Protein AF-A0A4R5F7I3-F1 (afdb_monomer)

pLDDT: mean 87.13, std 18.64, range [36.88, 98.81]

Structure (mmCIF, N/CA/C/O backbone):
data_AF-A0A4R5F7I3-F1
#
_entry.id   AF-A0A4R5F7I3-F1
#
loop_
_atom_site.group_PDB
_atom_site.id
_atom_site.type_symbol
_atom_site.label_atom_id
_atom_site.label_alt_id
_atom_site.label_comp_id
_atom_site.label_asym_id
_atom_site.label_entity_id
_atom_site.label_seq_id
_atom_site.pdbx_PDB_ins_code
_atom_site.Cartn_x
_atom_site.Cartn_y
_atom_site.Cartn_z
_atom_site.occupancy
_atom_site.B_iso_or_equiv
_atom_site.auth_seq_id
_atom_site.auth_comp_id
_atom_site.auth_asym_id
_atom_site.auth_atom_id
_atom_site.pdbx_PDB_model_num
ATOM 1 N N . MET A 1 1 ? 41.358 66.795 36.410 1.00 40.25 1 MET A N 1
AT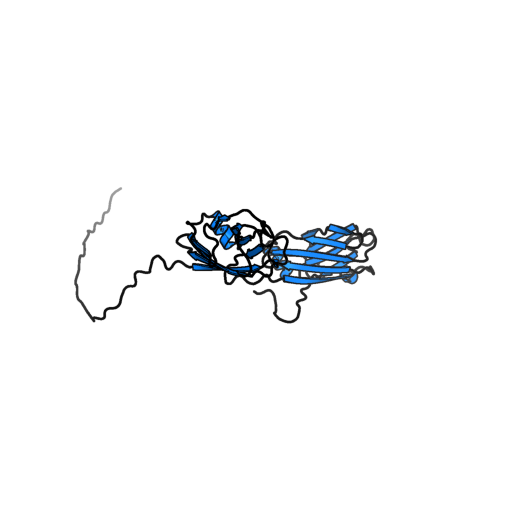OM 2 C CA . MET A 1 1 ? 40.699 67.908 35.687 1.00 40.25 1 MET A CA 1
ATOM 3 C C . MET A 1 1 ? 39.187 67.646 35.714 1.00 40.25 1 MET A C 1
ATOM 5 O O . MET A 1 1 ? 38.744 66.737 35.040 1.00 40.25 1 MET A O 1
ATOM 9 N N . ARG A 1 2 ? 38.511 68.007 36.817 1.00 38.53 2 ARG A N 1
ATOM 10 C CA . ARG A 1 2 ? 37.477 69.068 36.942 1.00 38.53 2 ARG A CA 1
ATOM 11 C C . ARG A 1 2 ? 36.241 68.942 36.010 1.00 38.53 2 ARG A C 1
ATOM 13 O O . ARG A 1 2 ? 36.272 69.442 34.900 1.00 38.53 2 ARG A O 1
ATOM 20 N N . LEU A 1 3 ? 35.197 68.288 36.546 1.00 39.16 3 LEU A N 1
ATOM 21 C CA . LEU A 1 3 ? 33.827 68.771 36.862 1.00 39.16 3 LEU A CA 1
ATOM 22 C C . LEU A 1 3 ? 32.990 69.581 35.839 1.00 39.16 3 LEU A C 1
ATOM 24 O O . LEU A 1 3 ? 33.436 70.643 35.426 1.00 39.16 3 LEU A O 1
ATOM 28 N N . LEU A 1 4 ? 31.724 69.156 35.621 1.00 41.12 4 LEU A N 1
ATOM 29 C CA . LEU A 1 4 ? 30.465 69.955 35.494 1.00 41.12 4 LEU A CA 1
ATOM 30 C C . LEU A 1 4 ? 29.278 68.996 35.167 1.00 41.12 4 LEU A C 1
ATOM 32 O O . LEU A 1 4 ? 29.195 68.500 34.053 1.00 41.12 4 LEU A O 1
ATOM 36 N N . ILE A 1 5 ? 28.523 68.441 36.133 1.00 46.97 5 ILE A N 1
ATOM 37 C CA . ILE A 1 5 ? 27.251 68.897 36.767 1.00 46.97 5 ILE A CA 1
ATOM 38 C C . ILE A 1 5 ? 26.171 69.409 35.794 1.00 46.97 5 ILE A C 1
ATOM 40 O O . ILE A 1 5 ? 26.378 70.486 35.248 1.00 46.97 5 ILE A O 1
ATOM 44 N N . ARG A 1 6 ? 24.986 68.750 35.751 1.00 52.16 6 ARG A N 1
ATOM 45 C CA . ARG A 1 6 ? 23.633 69.351 35.949 1.00 52.16 6 ARG A CA 1
ATOM 46 C C . ARG A 1 6 ? 22.591 68.315 36.428 1.00 52.16 6 ARG A C 1
ATOM 48 O O . ARG A 1 6 ? 22.467 67.240 35.859 1.00 52.16 6 ARG A O 1
ATOM 55 N N . PHE A 1 7 ? 21.867 68.692 37.484 1.00 42.97 7 PHE A N 1
ATOM 56 C CA . PHE A 1 7 ? 20.699 68.042 38.099 1.00 42.97 7 PHE A CA 1
ATOM 57 C C . PHE A 1 7 ? 19.408 68.307 37.299 1.00 42.97 7 PHE A C 1
ATOM 59 O O . PHE A 1 7 ? 19.273 69.416 36.785 1.00 42.97 7 PHE A O 1
ATOM 66 N N . LEU A 1 8 ? 18.419 67.397 37.341 1.00 41.03 8 LEU A N 1
ATOM 67 C CA . LEU A 1 8 ? 17.011 67.770 37.581 1.00 41.03 8 LEU A CA 1
ATOM 68 C C . LEU A 1 8 ? 16.165 66.583 38.088 1.00 41.03 8 LEU A C 1
ATOM 70 O O . LEU A 1 8 ? 16.399 65.436 37.721 1.00 41.03 8 LEU A O 1
ATOM 74 N N . ALA A 1 9 ? 15.224 66.903 38.977 1.00 41.72 9 ALA A N 1
ATOM 75 C CA . ALA A 1 9 ? 14.468 66.024 39.860 1.00 41.72 9 ALA A CA 1
ATOM 76 C C . ALA A 1 9 ? 13.108 65.540 39.305 1.00 41.72 9 ALA A C 1
ATOM 78 O O . ALA A 1 9 ? 12.583 66.051 38.321 1.00 41.72 9 ALA A O 1
ATOM 79 N N . ILE A 1 10 ? 12.579 64.544 40.019 1.00 46.81 10 ILE A N 1
ATOM 80 C CA . ILE A 1 10 ? 11.353 63.745 39.857 1.00 46.81 10 ILE A CA 1
ATOM 81 C C . ILE A 1 10 ? 10.059 64.560 40.049 1.00 46.81 10 ILE A C 1
ATOM 83 O O . ILE A 1 10 ? 9.993 65.394 40.950 1.00 46.81 10 ILE A O 1
ATOM 87 N N . ALA A 1 11 ? 8.990 64.203 39.321 1.00 41.88 11 ALA A N 1
ATOM 88 C CA . ALA A 1 11 ? 7.604 64.388 39.770 1.00 41.88 11 ALA A CA 1
ATOM 89 C C . ALA A 1 11 ? 6.699 63.235 39.285 1.00 41.88 11 ALA A C 1
ATOM 91 O O . ALA A 1 11 ? 6.654 62.914 38.100 1.00 41.88 11 ALA A O 1
ATOM 92 N N . ILE A 1 12 ? 6.006 62.612 40.241 1.00 46.50 12 ILE A N 1
ATOM 93 C CA . ILE A 1 12 ? 5.016 61.534 40.099 1.00 46.50 12 ILE A CA 1
ATOM 94 C C . ILE A 1 12 ? 3.661 62.161 39.745 1.00 46.50 12 ILE A C 1
ATOM 96 O O . ILE A 1 12 ? 3.261 63.121 40.401 1.00 46.50 12 ILE A O 1
ATOM 100 N N . ILE A 1 13 ? 2.934 61.605 38.770 1.00 49.25 13 ILE A N 1
ATOM 101 C CA . ILE A 1 13 ? 1.530 61.964 38.508 1.00 49.25 13 ILE A CA 1
ATOM 102 C C . ILE A 1 13 ? 0.656 60.729 38.726 1.00 49.25 13 ILE A C 1
ATOM 104 O O . ILE A 1 13 ? 0.738 59.745 37.995 1.00 49.25 13 ILE A O 1
ATOM 108 N N . LEU A 1 14 ? -0.167 60.820 39.768 1.00 48.00 14 LEU A N 1
ATOM 109 C CA . LEU A 1 14 ? -1.303 59.965 40.075 1.00 48.00 14 LEU A CA 1
ATOM 110 C C . LEU A 1 14 ? -2.565 60.717 39.630 1.00 48.00 14 LEU A C 1
ATOM 112 O O . LEU A 1 14 ? -2.788 61.840 40.080 1.00 48.00 14 LEU A O 1
ATOM 116 N N . SER A 1 15 ? -3.405 60.108 38.798 1.00 51.34 15 SER A N 1
ATOM 117 C CA . SER A 1 15 ? -4.768 60.589 38.559 1.00 51.34 15 SER A CA 1
ATOM 118 C C . SER A 1 15 ? -5.690 59.429 38.184 1.00 51.34 15 SER A C 1
ATOM 120 O O . SER A 1 15 ? -5.489 58.740 37.189 1.00 51.34 15 SER A O 1
ATOM 122 N N . GLY A 1 16 ? -6.707 59.218 39.018 1.00 45.53 16 GLY A N 1
ATOM 123 C CA . GLY A 1 16 ? -7.902 58.446 38.698 1.00 45.53 16 GLY A CA 1
ATOM 124 C C . GLY A 1 16 ? -9.115 59.373 38.609 1.00 45.53 16 GLY A C 1
ATOM 125 O O . GLY A 1 16 ? -9.154 60.378 39.311 1.00 45.53 16 GLY A O 1
ATOM 126 N N . ILE A 1 17 ? -10.062 59.017 37.738 1.00 51.56 17 ILE A N 1
ATOM 127 C CA . ILE A 1 17 ? -11.504 59.361 37.673 1.00 51.56 17 ILE A CA 1
ATOM 128 C C . ILE A 1 17 ? -12.054 58.456 36.546 1.00 51.56 17 ILE A C 1
ATOM 130 O O . ILE A 1 17 ? -11.514 58.483 35.448 1.00 51.56 17 ILE A O 1
ATOM 134 N N . VAL A 1 18 ? -12.852 57.407 36.784 1.00 49.28 18 VAL A N 1
ATOM 135 C CA . VAL A 1 18 ? -14.303 57.340 37.077 1.00 49.28 18 VAL A CA 1
ATOM 136 C C . VAL A 1 18 ? -15.153 58.216 36.152 1.00 49.28 18 VAL A C 1
ATOM 138 O O . VAL A 1 18 ? -15.188 59.425 36.339 1.00 49.28 18 VAL A O 1
ATOM 141 N N . SER A 1 19 ? -15.899 57.602 35.225 1.00 43.34 19 SER A N 1
ATOM 142 C CA . SER A 1 19 ? -17.370 57.698 35.176 1.00 43.34 19 SER A CA 1
ATOM 143 C C . SER A 1 19 ? -17.954 56.809 34.073 1.00 43.34 19 SER A C 1
ATOM 145 O O . SER A 1 19 ? -17.326 56.558 33.050 1.00 43.34 19 SER A O 1
ATOM 147 N N . CYS A 1 20 ? -19.149 56.317 34.370 1.00 47.62 20 CYS A N 1
ATOM 148 C CA . CYS A 1 20 ? -19.935 55.279 33.726 1.00 47.62 20 CYS A CA 1
ATOM 149 C C . CYS A 1 20 ? -20.592 55.719 32.411 1.00 47.62 20 CYS A C 1
ATOM 151 O O . CYS A 1 20 ? -20.980 56.874 32.298 1.00 47.62 20 CYS A O 1
ATOM 153 N N . ASP A 1 21 ? -20.853 54.750 31.532 1.00 43.47 21 ASP A N 1
ATOM 154 C CA . ASP A 1 21 ? -22.144 54.631 30.850 1.00 43.47 21 ASP A CA 1
ATOM 155 C C . ASP A 1 21 ? -22.548 53.155 30.895 1.00 43.47 21 ASP A C 1
ATOM 157 O O . ASP A 1 21 ? -21.774 52.262 30.541 1.00 43.47 21 ASP A O 1
ATOM 161 N N . GLY A 1 22 ? -23.723 52.904 31.461 1.00 45.31 22 GLY A N 1
ATOM 162 C CA . GLY A 1 22 ? -24.316 51.587 31.574 1.00 45.31 22 GLY A CA 1
ATOM 163 C C . GLY A 1 22 ? -25.519 51.502 30.659 1.00 45.31 22 GLY A C 1
ATOM 164 O O . GLY A 1 22 ? -26.420 52.315 30.797 1.00 45.31 22 GLY A O 1
ATOM 165 N N . ASP A 1 23 ? -25.548 50.465 29.828 1.00 44.59 23 ASP A N 1
ATOM 166 C CA . ASP A 1 23 ? -26.769 49.935 29.238 1.00 44.59 23 ASP A CA 1
ATOM 167 C C . ASP A 1 23 ? -26.816 48.433 29.530 1.00 44.59 23 ASP A C 1
ATOM 169 O O . ASP A 1 23 ? -25.891 47.667 29.255 1.00 44.59 23 ASP A O 1
ATOM 173 N N . SER A 1 24 ? -27.891 48.029 30.191 1.00 55.09 24 SER A N 1
ATOM 174 C CA . SER A 1 24 ? -28.147 46.688 30.694 1.00 55.09 24 SER A CA 1
ATOM 175 C C . SER A 1 24 ? -28.654 45.749 29.597 1.00 55.09 24 SER A C 1
ATOM 177 O O . SER A 1 24 ? -29.765 45.934 29.099 1.00 55.09 24 SER A O 1
ATOM 179 N N . TYR A 1 25 ? -27.913 44.674 29.322 1.00 51.19 25 TYR A N 1
ATOM 180 C CA . TYR A 1 25 ? -28.478 43.413 28.836 1.00 51.19 25 TYR A CA 1
ATOM 181 C C . TYR A 1 25 ? -27.618 42.245 29.340 1.00 51.19 25 TYR A C 1
ATOM 183 O O . TYR A 1 25 ? -26.414 42.197 29.104 1.00 51.19 25 TYR A O 1
ATOM 191 N N . ASN A 1 26 ? -28.230 41.317 30.076 1.00 52.22 26 ASN A N 1
ATOM 192 C CA . ASN A 1 26 ? -27.632 40.024 30.400 1.00 52.22 26 ASN A CA 1
ATOM 193 C C . ASN A 1 26 ? -27.370 39.251 29.097 1.00 52.22 26 ASN A C 1
ATOM 195 O O . ASN A 1 26 ? -28.350 38.908 28.446 1.00 52.22 26 ASN A O 1
ATOM 199 N N . ASP A 1 27 ? -26.118 38.927 28.755 1.00 49.47 27 ASP A N 1
ATOM 200 C CA . ASP A 1 27 ? -25.742 37.585 28.266 1.00 49.47 27 ASP A CA 1
ATOM 201 C C . ASP A 1 27 ? -24.210 37.403 28.205 1.00 49.47 27 ASP A C 1
ATOM 203 O O . ASP A 1 27 ? -23.467 38.384 28.273 1.00 49.47 27 ASP A O 1
ATOM 207 N N . PRO A 1 28 ? -23.700 36.163 28.231 1.00 46.09 28 PRO A N 1
ATOM 208 C CA . PRO A 1 28 ? -22.755 35.706 29.218 1.00 46.09 28 PRO A CA 1
ATOM 209 C C . PRO A 1 28 ? -21.345 35.835 28.647 1.00 46.09 28 PRO A C 1
ATOM 211 O O . PRO A 1 28 ? -21.104 35.731 27.451 1.00 46.09 28 PRO A O 1
ATOM 214 N N . ASN A 1 29 ? -20.344 35.970 29.495 1.00 45.34 29 ASN A N 1
ATOM 215 C CA . ASN A 1 29 ? -19.041 35.495 29.065 1.00 45.34 29 ASN A CA 1
ATOM 216 C C . ASN A 1 29 ? -19.136 33.959 29.077 1.00 45.34 29 ASN A C 1
ATOM 218 O O . ASN A 1 29 ? -19.198 33.411 30.187 1.00 45.34 29 ASN A O 1
ATOM 222 N N . PRO A 1 30 ? -19.204 33.222 27.939 1.00 54.22 30 PRO A N 1
ATOM 223 C CA . PRO A 1 30 ? -18.964 31.805 28.035 1.00 54.22 30 PRO A CA 1
ATOM 224 C C . PRO A 1 30 ? -17.478 31.722 28.345 1.00 54.22 30 PRO A C 1
ATOM 226 O O . PRO A 1 30 ? -16.633 31.910 27.473 1.00 54.22 30 PRO A O 1
ATOM 229 N N . ASN A 1 31 ? -17.166 31.472 29.614 1.00 46.31 31 ASN A N 1
ATOM 230 C CA . ASN A 1 31 ? -15.923 30.825 29.984 1.00 46.31 31 ASN A CA 1
ATOM 231 C C . ASN A 1 31 ? -15.622 29.797 28.878 1.00 46.31 31 ASN A C 1
ATOM 233 O O . ASN A 1 31 ? -16.453 28.895 28.705 1.00 46.31 31 ASN A O 1
ATOM 237 N N . PRO A 1 32 ? -14.567 29.965 28.053 1.00 54.31 32 PRO A N 1
ATOM 238 C CA . PRO A 1 32 ? -14.299 29.016 26.994 1.00 54.31 32 PRO A CA 1
ATOM 239 C C . PRO A 1 32 ? -14.119 27.687 27.698 1.00 54.31 32 PRO A C 1
ATOM 241 O O . PRO A 1 32 ? -13.203 27.519 28.501 1.00 54.31 32 PRO A O 1
ATOM 244 N N . ASN A 1 33 ? -15.079 26.789 27.483 1.00 50.19 33 ASN A N 1
ATOM 245 C CA . ASN A 1 33 ? -15.079 25.487 28.109 1.00 50.19 33 ASN A CA 1
ATOM 246 C C . ASN A 1 33 ? -13.674 24.897 27.904 1.00 50.19 33 ASN A C 1
ATOM 248 O O . ASN A 1 33 ? -13.268 24.742 26.748 1.00 50.19 33 ASN A O 1
ATOM 252 N N . PRO A 1 34 ? -12.920 24.567 28.968 1.00 49.69 34 PRO A N 1
ATOM 253 C CA . PRO A 1 34 ? -11.591 23.978 28.820 1.00 49.69 34 PRO A CA 1
ATOM 254 C C . PRO A 1 34 ? -11.628 22.636 28.060 1.00 49.69 34 PRO A C 1
ATOM 256 O O . PRO A 1 34 ? -10.583 22.112 27.687 1.00 49.69 34 PRO A O 1
ATOM 259 N N . ASN A 1 35 ? -12.829 22.110 27.772 1.00 50.72 35 ASN A N 1
ATOM 260 C CA . ASN A 1 35 ? -13.080 20.934 26.943 1.00 50.72 35 ASN A CA 1
ATOM 261 C C . ASN A 1 35 ? -13.391 21.213 25.461 1.00 50.72 35 ASN A C 1
ATOM 263 O O . ASN A 1 35 ? -13.673 20.256 24.742 1.00 50.72 35 ASN A O 1
ATOM 267 N N . SER A 1 36 ? -13.291 22.444 24.948 1.00 53.31 36 SER A N 1
ATOM 268 C CA . SER A 1 36 ? -13.326 22.696 23.491 1.00 53.31 36 SER A CA 1
ATOM 269 C C . SER A 1 36 ? -11.997 22.329 22.810 1.00 53.31 36 SER A C 1
ATOM 271 O O . SER A 1 36 ? -11.516 23.028 21.920 1.00 53.31 36 SER A O 1
ATOM 273 N N . GLY A 1 37 ? -11.370 21.235 23.252 1.00 55.38 37 GLY A N 1
ATOM 274 C CA . GLY A 1 37 ? -10.193 20.679 22.606 1.00 55.38 37 GLY A CA 1
ATOM 275 C C . GLY A 1 37 ? -10.527 20.282 21.173 1.00 55.38 37 GLY A C 1
ATOM 276 O O . GLY A 1 37 ? -11.593 19.719 20.909 1.00 55.38 37 GLY A O 1
ATOM 277 N N . SER A 1 38 ? -9.609 20.561 20.245 1.00 81.50 38 SER A N 1
ATOM 278 C CA . SER A 1 38 ? -9.733 20.079 18.871 1.00 81.50 38 SER A CA 1
ATOM 279 C C . SER A 1 38 ? -9.870 18.554 18.911 1.00 81.50 38 SER A C 1
ATOM 281 O O . SER A 1 38 ? -8.976 17.850 19.395 1.00 81.50 38 SER A O 1
ATOM 283 N N . THR A 1 39 ? -11.041 18.058 18.514 1.00 92.62 39 THR A N 1
ATOM 284 C CA . THR A 1 39 ? -11.349 16.628 18.492 1.00 92.62 39 THR A CA 1
ATOM 285 C C . THR A 1 39 ? -11.042 16.091 17.107 1.00 92.62 39 THR A C 1
ATOM 287 O O . THR A 1 39 ? -11.589 16.577 16.121 1.00 92.62 39 THR A O 1
ATOM 290 N N . ILE A 1 40 ? -10.190 15.073 17.036 1.00 95.81 40 ILE A N 1
ATOM 291 C CA . ILE A 1 40 ? -9.896 14.360 15.793 1.00 95.81 40 ILE A CA 1
ATOM 292 C C . ILE A 1 40 ? -10.742 13.090 15.755 1.00 95.81 40 ILE A C 1
ATOM 294 O O . ILE A 1 40 ? -10.753 12.320 16.717 1.00 95.81 40 ILE A O 1
ATOM 298 N N . ILE A 1 41 ? -11.444 12.870 14.647 1.00 97.12 41 ILE A N 1
ATOM 299 C CA . ILE A 1 41 ? -12.282 11.689 14.437 1.00 97.12 41 ILE A CA 1
ATOM 300 C C . ILE A 1 41 ? -11.509 10.664 13.607 1.00 97.12 41 ILE A C 1
ATOM 302 O O . ILE A 1 41 ? -10.819 11.017 12.654 1.00 97.12 41 ILE A O 1
ATOM 306 N N . TYR A 1 42 ? -11.634 9.394 13.972 1.00 98.19 42 TYR A N 1
ATOM 307 C CA . TYR A 1 42 ? -11.147 8.248 13.216 1.00 98.19 42 TYR A CA 1
ATOM 308 C C . TYR A 1 42 ? -12.302 7.274 13.005 1.00 98.19 42 TYR A C 1
ATOM 310 O O . TYR A 1 42 ? -13.111 7.066 13.912 1.00 98.19 42 TYR A O 1
ATOM 318 N N . THR A 1 43 ? -12.373 6.650 11.835 1.00 97.44 43 THR A N 1
ATOM 319 C CA . THR A 1 43 ? -13.416 5.671 11.511 1.00 97.44 43 THR A CA 1
ATOM 320 C C . THR A 1 43 ? -12.818 4.374 10.987 1.00 97.44 43 THR A C 1
ATOM 322 O O . THR A 1 43 ? -11.718 4.364 10.440 1.00 97.44 43 THR A O 1
ATOM 325 N N . ALA A 1 44 ? -13.533 3.267 11.170 1.00 97.44 44 ALA A N 1
ATOM 326 C CA . ALA A 1 44 ? -13.184 1.979 10.583 1.00 97.44 44 ALA A CA 1
ATOM 327 C C . ALA A 1 44 ? -14.441 1.254 10.099 1.00 97.44 44 ALA A C 1
ATOM 329 O O . ALA A 1 44 ? -15.481 1.306 10.755 1.00 97.44 44 ALA A O 1
ATOM 330 N N . THR A 1 45 ? -14.324 0.524 8.988 1.00 97.44 45 THR A N 1
ATOM 331 C CA . THR A 1 45 ? -15.299 -0.496 8.566 1.00 97.44 45 THR A CA 1
ATOM 332 C C . THR A 1 45 ? -14.682 -1.870 8.799 1.00 97.44 45 THR A C 1
ATOM 334 O O . THR A 1 45 ? -13.575 -2.130 8.328 1.00 97.44 45 THR A O 1
ATOM 337 N N . LEU A 1 46 ? -15.378 -2.738 9.531 1.00 98.50 46 LEU A N 1
ATOM 338 C CA . LEU A 1 46 ? -14.911 -4.064 9.923 1.00 98.50 46 LEU A CA 1
ATOM 339 C C . LEU A 1 46 ? -15.521 -5.137 9.012 1.00 98.50 46 LEU A C 1
ATOM 341 O O . LEU A 1 46 ? -16.744 -5.180 8.854 1.00 98.50 46 LEU A O 1
ATOM 345 N N . ARG A 1 47 ? -14.675 -5.985 8.411 1.00 98.31 47 ARG A N 1
ATOM 346 C CA . ARG A 1 47 ? -15.066 -7.091 7.512 1.00 98.31 47 ARG A CA 1
ATOM 347 C C . ARG A 1 47 ? -14.090 -8.262 7.621 1.00 98.31 47 ARG A C 1
ATOM 349 O O . ARG A 1 47 ? -12.916 -8.038 7.903 1.00 98.31 47 ARG A O 1
ATOM 356 N N . GLY A 1 48 ? -14.542 -9.473 7.286 1.00 95.69 48 GLY A N 1
ATOM 357 C CA . GLY A 1 48 ? -13.670 -10.653 7.194 1.00 95.69 48 GLY A CA 1
ATOM 358 C C . GLY A 1 48 ? -12.604 -10.523 6.100 1.00 95.69 48 GLY A C 1
ATOM 359 O O . GLY A 1 48 ? -11.465 -10.946 6.272 1.00 95.69 48 GLY A O 1
ATOM 360 N N . ALA A 1 49 ? -12.925 -9.812 5.013 1.00 92.00 49 ALA A N 1
ATOM 361 C CA . ALA A 1 49 ? -11.979 -9.499 3.936 1.00 92.00 49 ALA A CA 1
ATOM 362 C C . ALA A 1 49 ? -10.806 -8.595 4.368 1.00 92.00 49 ALA A C 1
ATOM 364 O O . ALA A 1 49 ? -9.811 -8.503 3.655 1.00 92.00 49 ALA A O 1
ATOM 365 N N . ASN A 1 50 ? -10.927 -7.917 5.512 1.00 93.31 50 ASN A N 1
ATOM 366 C CA . ASN A 1 50 ? -9.882 -7.052 6.055 1.00 93.31 50 ASN A CA 1
ATOM 367 C C . ASN A 1 50 ? -8.969 -7.786 7.055 1.00 93.31 50 ASN A C 1
ATOM 369 O O . ASN A 1 50 ? -8.009 -7.185 7.542 1.00 93.31 50 ASN A O 1
ATOM 373 N N . GLU A 1 51 ? -9.287 -9.033 7.417 1.00 97.38 51 GLU A N 1
ATOM 374 C CA . GLU A 1 51 ? -8.423 -9.862 8.259 1.00 97.38 51 GLU A CA 1
ATOM 375 C C . GLU A 1 51 ? -7.136 -10.254 7.530 1.00 97.38 51 GLU A C 1
ATOM 377 O O . GLU A 1 51 ? -7.022 -10.152 6.305 1.00 97.38 51 GLU A O 1
ATOM 382 N N . VAL A 1 52 ? -6.139 -10.692 8.300 1.00 89.12 52 VAL A N 1
ATOM 383 C CA . VAL A 1 52 ? -4.840 -11.126 7.775 1.00 89.12 52 VAL A CA 1
ATOM 384 C C . VAL A 1 52 ? -4.493 -12.494 8.378 1.00 89.12 52 VAL A C 1
ATOM 386 O O . VAL A 1 52 ? -4.026 -12.538 9.517 1.00 89.12 52 VAL A O 1
ATOM 389 N N . PRO A 1 53 ? -4.677 -13.602 7.632 1.00 93.44 53 PRO A N 1
ATOM 390 C CA . PRO A 1 53 ? -5.250 -13.677 6.281 1.00 93.44 53 PRO A CA 1
ATOM 391 C C . PRO A 1 53 ? -6.758 -13.366 6.247 1.00 93.44 53 PRO A C 1
ATOM 393 O O . PRO A 1 53 ? -7.459 -13.529 7.243 1.00 93.44 53 PRO A O 1
ATOM 396 N N . ALA A 1 54 ? -7.260 -12.944 5.083 1.00 91.94 54 ALA A N 1
ATOM 397 C CA . ALA A 1 54 ? -8.682 -12.667 4.885 1.00 91.94 54 ALA A CA 1
ATOM 398 C C . ALA A 1 54 ? -9.531 -13.938 5.063 1.00 91.94 54 ALA A C 1
ATOM 400 O O . ALA A 1 54 ? -9.125 -15.027 4.651 1.00 91.94 54 ALA A O 1
ATOM 401 N N . ASN A 1 55 ? -10.733 -13.791 5.624 1.00 97.00 55 ASN A N 1
ATOM 402 C CA . ASN A 1 55 ? -11.686 -14.885 5.819 1.00 97.00 55 ASN A CA 1
ATOM 403 C C . ASN A 1 55 ? -13.038 -14.604 5.131 1.00 97.00 55 ASN A C 1
ATOM 405 O O . ASN A 1 55 ? -13.290 -13.508 4.626 1.00 97.00 55 ASN A O 1
ATOM 409 N N . ALA A 1 56 ? -13.910 -15.616 5.103 1.00 97.31 56 ALA A N 1
ATOM 410 C CA . ALA A 1 56 ? -15.203 -15.571 4.418 1.00 97.31 56 ALA A CA 1
ATOM 411 C C . ALA A 1 56 ? -16.382 -15.105 5.300 1.00 97.31 56 ALA A C 1
ATOM 413 O O . ALA A 1 56 ? -17.532 -15.255 4.884 1.00 97.31 56 ALA A O 1
ATOM 414 N N . SER A 1 57 ? -16.137 -14.579 6.508 1.00 98.12 57 SER A N 1
ATOM 415 C CA . SER A 1 57 ? -17.219 -14.112 7.380 1.00 98.12 57 SER A CA 1
ATOM 416 C C . SER A 1 57 ? -18.020 -13.001 6.703 1.00 98.12 57 SER A C 1
ATOM 418 O O . SER A 1 57 ? -17.476 -12.037 6.156 1.00 98.12 57 SER A O 1
ATOM 420 N N . THR A 1 58 ? -19.343 -13.137 6.768 1.00 97.69 58 THR A N 1
ATOM 421 C CA . THR A 1 58 ? -20.300 -12.120 6.327 1.00 97.69 58 THR A CA 1
ATOM 422 C C . THR A 1 58 ? -20.648 -11.134 7.441 1.00 97.69 58 THR A C 1
ATOM 424 O O . THR A 1 58 ? -21.489 -10.259 7.232 1.00 97.69 58 THR A O 1
ATOM 427 N N . ALA A 1 59 ? -20.050 -11.276 8.630 1.00 98.38 59 ALA A N 1
ATOM 428 C CA . ALA A 1 59 ? -20.213 -10.324 9.717 1.00 98.38 59 ALA A CA 1
ATOM 429 C C . ALA A 1 59 ? -19.704 -8.939 9.297 1.00 98.38 59 ALA A C 1
ATOM 431 O O . ALA A 1 59 ? -18.802 -8.786 8.466 1.00 98.38 59 ALA A O 1
ATOM 432 N N . THR A 1 60 ? -20.305 -7.903 9.872 1.00 98.25 60 THR A N 1
ATOM 433 C CA . THR A 1 60 ? -19.960 -6.513 9.562 1.00 98.25 60 THR A CA 1
ATOM 434 C C . THR A 1 60 ? -19.898 -5.687 10.832 1.00 98.25 60 THR A C 1
ATOM 436 O O . THR A 1 60 ? -20.603 -5.964 11.803 1.00 98.25 60 THR A O 1
ATOM 439 N N . GLY A 1 61 ? -19.078 -4.641 10.817 1.00 98.50 61 GLY A N 1
ATOM 440 C CA . GLY A 1 61 ? -19.064 -3.653 11.884 1.00 98.50 61 GLY A CA 1
ATOM 441 C C . GLY A 1 61 ? -18.524 -2.302 11.448 1.00 98.50 61 GLY A C 1
ATOM 442 O O . GLY A 1 61 ? -17.960 -2.148 10.364 1.00 98.50 61 GLY A O 1
ATOM 443 N N . THR A 1 62 ? -18.692 -1.313 12.311 1.00 98.56 62 THR A N 1
ATOM 444 C CA . THR A 1 62 ? -18.120 0.024 12.178 1.00 98.56 62 THR A CA 1
ATOM 445 C C . THR A 1 62 ? -17.551 0.471 13.515 1.00 98.56 62 THR A C 1
ATOM 447 O O . THR A 1 62 ? -18.048 0.090 14.575 1.00 98.56 62 THR A O 1
ATOM 450 N N . ALA A 1 63 ? -16.509 1.295 13.470 1.00 98.69 63 ALA A N 1
ATOM 451 C CA . ALA A 1 63 ? -15.970 1.961 14.645 1.00 98.69 63 ALA A CA 1
ATOM 452 C C . ALA A 1 63 ? -15.847 3.465 14.401 1.00 98.69 63 ALA A C 1
ATOM 454 O O . ALA A 1 63 ? -15.493 3.893 13.303 1.00 98.69 63 ALA A O 1
ATOM 455 N N . THR A 1 64 ? -16.111 4.264 15.430 1.00 98.62 64 THR A N 1
ATOM 456 C CA . THR A 1 64 ? -15.825 5.703 15.458 1.00 98.62 64 THR A CA 1
ATOM 457 C C . THR A 1 64 ? -15.065 6.030 16.731 1.00 98.62 64 THR A C 1
ATOM 459 O O . THR A 1 64 ? -15.587 5.829 17.826 1.00 98.62 64 THR A O 1
ATOM 462 N N . LEU A 1 65 ? -13.850 6.550 16.585 1.00 98.62 65 LEU A N 1
ATOM 463 C CA . LEU A 1 65 ? -12.989 7.002 17.671 1.00 98.62 65 LEU A CA 1
ATOM 464 C C . LEU A 1 65 ? -12.880 8.530 17.634 1.00 98.62 65 LEU A C 1
ATOM 466 O O . LEU A 1 65 ? -12.608 9.115 16.590 1.00 98.62 65 LEU A O 1
ATOM 470 N N . ARG A 1 66 ? -13.085 9.181 18.779 1.00 98.31 66 ARG A N 1
ATOM 471 C CA . ARG A 1 66 ? -12.939 10.625 18.988 1.00 98.31 66 ARG A CA 1
ATOM 472 C C . ARG A 1 66 ? -11.772 10.880 19.929 1.00 98.31 66 ARG A C 1
ATOM 474 O O . ARG A 1 66 ? -11.851 10.532 21.102 1.00 98.31 66 ARG A O 1
ATOM 481 N N . PHE A 1 67 ? -10.703 11.482 19.420 1.00 98.06 67 PHE A N 1
ATOM 482 C CA . PHE A 1 67 ? -9.501 11.814 20.179 1.00 98.06 67 PHE A CA 1
ATOM 483 C C . PHE A 1 67 ? -9.495 13.287 20.576 1.00 98.06 67 PHE A C 1
ATOM 485 O O . PHE A 1 67 ? -9.527 14.163 19.712 1.00 98.06 67 PHE A O 1
ATOM 492 N N . ASN A 1 68 ? -9.419 13.560 21.875 1.00 96.88 68 ASN A N 1
ATOM 493 C CA . ASN A 1 68 ? -9.267 14.905 22.408 1.00 96.88 68 ASN A CA 1
ATOM 494 C C . ASN A 1 68 ? -7.774 15.239 22.510 1.00 96.88 68 ASN A C 1
ATOM 496 O O . ASN A 1 68 ? -7.031 14.664 23.305 1.00 96.88 68 ASN A O 1
ATOM 500 N N . THR A 1 69 ? -7.336 16.202 21.703 1.00 95.25 69 THR A N 1
ATOM 501 C CA . THR A 1 69 ? -5.920 16.588 21.600 1.00 95.25 69 THR A CA 1
ATOM 502 C C . THR A 1 69 ? -5.370 17.321 22.827 1.00 95.25 69 THR A C 1
ATOM 504 O O . THR A 1 69 ? -4.148 17.435 22.944 1.00 95.25 69 THR A O 1
ATOM 507 N N . VAL A 1 70 ? -6.235 17.779 23.739 1.00 94.12 70 VAL A N 1
ATOM 508 C CA . VAL A 1 70 ? -5.874 18.466 24.991 1.00 94.12 70 VAL A CA 1
ATOM 509 C C . VAL A 1 70 ? -5.693 17.457 26.119 1.00 94.12 70 VAL A C 1
ATOM 511 O O . VAL A 1 70 ? -4.633 17.409 26.735 1.00 94.12 70 VAL A O 1
ATOM 514 N N . THR A 1 71 ? -6.696 16.611 26.368 1.00 95.75 71 THR A N 1
ATOM 515 C CA . THR A 1 71 ? -6.631 15.583 27.425 1.00 95.75 71 THR A CA 1
ATOM 516 C C . THR A 1 71 ? -5.805 14.367 27.018 1.00 95.75 71 THR A C 1
ATOM 518 O O . THR A 1 71 ? -5.487 13.534 27.864 1.00 95.75 71 THR A O 1
ATOM 521 N N . LYS A 1 72 ? -5.485 14.241 25.723 1.00 96.94 72 LYS A N 1
ATOM 522 C CA . LYS A 1 72 ? -4.827 13.078 25.113 1.00 96.94 72 LYS A CA 1
ATOM 523 C C . LYS A 1 72 ? -5.593 11.774 25.327 1.00 96.94 72 LYS A C 1
ATOM 525 O O . LYS A 1 72 ? -5.007 10.702 25.254 1.00 96.94 72 LYS A O 1
ATOM 530 N N . THR A 1 73 ? -6.896 11.839 25.573 1.00 97.88 73 THR A N 1
ATOM 531 C CA . THR A 1 73 ? -7.766 10.663 25.705 1.00 97.88 73 THR A CA 1
ATOM 532 C C . THR A 1 73 ? -8.586 10.471 24.436 1.00 97.88 73 THR A C 1
ATOM 534 O O . THR A 1 73 ? -8.882 11.436 23.726 1.00 97.88 73 THR A O 1
ATOM 537 N N . PHE A 1 74 ? -8.990 9.235 24.147 1.00 98.25 74 PHE A N 1
ATOM 538 C CA . PHE A 1 74 ? -10.014 8.970 23.142 1.00 98.25 74 PHE A CA 1
ATOM 539 C C . PHE A 1 74 ? -11.221 8.247 23.727 1.00 98.25 74 PHE A C 1
ATOM 541 O O . PHE A 1 74 ? -11.105 7.489 24.688 1.00 98.25 74 PHE A O 1
ATOM 548 N N . THR A 1 75 ? -12.373 8.443 23.095 1.00 98.25 75 THR A N 1
ATOM 549 C CA . THR A 1 75 ? -13.542 7.572 23.235 1.00 98.25 75 THR A CA 1
ATOM 550 C C . THR A 1 75 ? -13.779 6.845 21.920 1.00 98.25 75 THR A C 1
ATOM 552 O O . THR A 1 75 ? -13.596 7.426 20.853 1.00 98.25 75 THR A O 1
ATOM 555 N N . ILE A 1 76 ? -14.152 5.571 21.963 1.00 98.56 76 ILE A N 1
ATOM 556 C CA . ILE A 1 76 ? -14.498 4.782 20.778 1.00 98.56 76 ILE A CA 1
ATOM 557 C C . ILE A 1 76 ? -15.855 4.117 20.973 1.00 98.56 76 ILE A C 1
ATOM 559 O O . ILE A 1 76 ? -16.155 3.620 22.058 1.00 98.56 76 ILE A O 1
ATOM 563 N N . SER A 1 77 ? -16.657 4.105 19.911 1.00 98.56 77 SER A N 1
ATOM 564 C CA . SER A 1 77 ? -17.865 3.293 19.793 1.00 98.56 77 SER A CA 1
ATOM 565 C C . SER A 1 77 ? -17.694 2.311 18.639 1.00 98.56 77 SER A C 1
ATOM 567 O O . SER A 1 77 ? -17.320 2.727 17.540 1.00 98.56 77 SER A O 1
ATOM 569 N N . VAL A 1 78 ? -17.938 1.025 18.886 1.00 98.75 78 VAL A N 1
ATOM 570 C CA . VAL A 1 78 ? -17.888 -0.038 17.875 1.00 98.75 78 VAL A CA 1
ATOM 571 C C . VAL A 1 78 ? -19.246 -0.722 17.819 1.00 98.75 78 VAL A C 1
ATOM 573 O O . VAL A 1 78 ? -19.706 -1.265 18.820 1.00 98.75 78 VAL A O 1
ATOM 576 N N . THR A 1 79 ? -19.877 -0.728 16.650 1.00 98.62 79 THR A N 1
ATOM 577 C CA . THR A 1 79 ? -21.100 -1.498 16.391 1.00 98.62 79 THR A CA 1
ATOM 578 C C . THR A 1 79 ? -20.782 -2.629 15.435 1.00 98.62 79 THR A C 1
ATOM 580 O O . THR A 1 79 ? -20.022 -2.447 14.489 1.00 98.62 79 THR A O 1
ATOM 583 N N . TYR A 1 80 ? -21.340 -3.806 15.675 1.00 98.62 80 TYR A N 1
ATOM 584 C CA . TYR A 1 80 ? -21.161 -4.952 14.794 1.00 98.62 80 TYR A CA 1
ATOM 585 C C . TYR A 1 80 ? -22.369 -5.889 14.847 1.00 98.62 80 TYR A C 1
ATOM 587 O O . TYR A 1 80 ? -23.151 -5.860 15.803 1.00 98.62 80 TYR A O 1
ATOM 595 N N . THR A 1 81 ? -22.519 -6.707 13.806 1.00 98.50 81 THR A N 1
ATOM 596 C CA . THR A 1 81 ? -23.588 -7.701 13.644 1.00 98.50 81 THR A CA 1
ATOM 597 C C . THR A 1 81 ? -23.068 -8.938 12.906 1.00 98.50 81 THR A C 1
ATOM 599 O O . THR A 1 81 ? -22.053 -8.872 12.212 1.00 98.50 81 THR A O 1
ATOM 602 N N . GLY A 1 82 ? -23.768 -10.068 13.042 1.00 97.50 82 GLY A N 1
ATOM 603 C CA . GLY A 1 82 ? -23.441 -11.307 12.324 1.00 97.50 82 GLY A CA 1
ATOM 604 C C . GLY A 1 82 ? -22.340 -12.163 12.959 1.00 97.50 82 GLY A C 1
ATOM 605 O O . GLY A 1 82 ? -21.958 -13.158 12.361 1.00 97.50 82 GLY A O 1
ATOM 606 N N . VAL A 1 83 ? -21.870 -11.810 14.161 1.00 96.69 83 VAL A N 1
ATOM 607 C CA . VAL A 1 83 ? -20.861 -12.559 14.925 1.00 96.69 83 VAL A CA 1
ATOM 608 C C . VAL A 1 83 ? -21.294 -12.717 16.385 1.00 96.69 83 VAL A C 1
ATOM 610 O O . VAL A 1 83 ? -21.819 -11.783 16.995 1.00 96.69 83 VAL A O 1
ATOM 613 N N . THR A 1 84 ? -21.054 -13.894 16.966 1.00 97.50 84 THR A N 1
ATOM 614 C CA . THR A 1 84 ? -21.089 -14.105 18.422 1.00 97.50 84 THR A CA 1
ATOM 615 C C . THR A 1 84 ? -19.685 -13.879 18.971 1.00 97.50 84 THR A C 1
ATOM 617 O O . THR A 1 84 ? -18.841 -14.774 18.915 1.00 97.50 84 THR A O 1
ATOM 620 N N . ALA A 1 85 ? -19.422 -12.662 19.449 1.00 98.12 85 ALA A N 1
ATOM 621 C CA . ALA A 1 85 ? -18.078 -12.261 19.843 1.00 98.12 85 ALA A CA 1
ATOM 622 C C . ALA A 1 85 ? -17.589 -13.012 21.093 1.00 98.12 85 ALA A C 1
ATOM 624 O O . ALA A 1 85 ? -18.296 -13.090 22.099 1.00 98.12 85 ALA A O 1
ATOM 625 N N . THR A 1 86 ? -16.357 -13.517 21.043 1.00 98.25 86 THR A N 1
ATOM 626 C CA . THR A 1 86 ? -15.634 -14.106 22.187 1.00 98.25 86 THR A CA 1
ATOM 627 C C . THR A 1 86 ? -14.548 -13.179 22.731 1.00 98.25 86 THR A C 1
ATOM 629 O O . THR A 1 86 ? -14.099 -13.351 23.861 1.00 98.25 86 THR A O 1
ATOM 632 N N . GLY A 1 87 ? -14.153 -12.171 21.952 1.00 98.31 87 GLY A N 1
ATOM 633 C CA . GLY A 1 87 ? -13.199 -11.138 22.332 1.00 98.31 87 GLY A CA 1
ATOM 634 C C . GLY A 1 87 ? -13.225 -9.984 21.335 1.00 98.31 87 GLY A C 1
ATOM 635 O O . GLY A 1 87 ? -13.659 -10.152 20.194 1.00 98.31 87 GLY A O 1
ATOM 636 N N . ALA A 1 88 ? -12.768 -8.809 21.757 1.00 98.50 88 ALA A N 1
ATOM 637 C CA . ALA A 1 88 ? -12.588 -7.663 20.878 1.00 98.50 88 ALA A CA 1
ATOM 638 C C . ALA A 1 88 ? -11.527 -6.718 21.449 1.00 98.50 88 ALA A C 1
ATOM 640 O O . ALA A 1 88 ? -11.475 -6.478 22.660 1.00 98.50 88 ALA A O 1
ATOM 641 N N . HIS A 1 89 ? -10.687 -6.170 20.576 1.00 98.56 89 HIS A N 1
ATOM 642 C CA . HIS A 1 89 ? -9.553 -5.346 20.982 1.00 98.56 89 HIS A CA 1
ATOM 643 C C . HIS A 1 89 ? -9.258 -4.253 19.953 1.00 98.56 89 HIS A C 1
ATOM 645 O O . HIS A 1 89 ? -9.615 -4.357 18.776 1.00 98.56 89 HIS A O 1
ATOM 651 N N . ILE A 1 90 ? -8.520 -3.233 20.388 1.00 98.75 90 ILE A N 1
ATOM 652 C CA . ILE A 1 90 ? -7.730 -2.388 19.493 1.00 98.75 90 ILE A CA 1
ATOM 653 C C . ILE A 1 90 ? -6.304 -2.934 19.484 1.00 98.75 90 ILE A C 1
ATOM 655 O O . ILE A 1 90 ? -5.689 -3.081 20.539 1.00 98.75 90 ILE A O 1
ATOM 659 N N . HIS A 1 91 ? -5.765 -3.189 18.302 1.00 98.69 91 HIS A N 1
ATOM 660 C CA . HIS A 1 91 ? -4.376 -3.580 18.056 1.00 98.69 91 HIS A CA 1
ATOM 661 C C . HIS A 1 91 ? -3.636 -2.462 17.319 1.00 98.69 91 HIS A C 1
ATOM 663 O O . HIS A 1 91 ? -4.282 -1.552 16.800 1.00 98.69 91 HIS A O 1
ATOM 669 N N . TYR A 1 92 ? -2.306 -2.542 17.218 1.00 96.19 92 TYR A N 1
ATOM 670 C CA . TYR A 1 92 ? -1.517 -1.631 16.378 1.00 96.19 92 TYR A CA 1
ATOM 671 C C . TYR A 1 92 ? -0.596 -2.373 15.406 1.00 96.19 92 TYR A C 1
ATOM 673 O O . TYR A 1 92 ? 0.149 -3.263 15.806 1.00 96.19 92 TYR A O 1
ATOM 681 N N . ALA A 1 93 ? -0.641 -1.994 14.129 1.00 89.94 93 ALA A N 1
ATOM 682 C CA . ALA A 1 93 ? 0.272 -2.422 13.070 1.00 89.94 93 ALA A CA 1
ATOM 683 C C . ALA A 1 93 ? 0.043 -1.577 11.806 1.00 89.94 93 ALA A C 1
ATOM 685 O O . ALA A 1 93 ? -0.977 -0.898 11.669 1.00 89.94 93 ALA A O 1
ATOM 686 N N . ASN A 1 94 ? 0.957 -1.661 10.836 1.00 83.12 94 ASN A N 1
ATOM 687 C CA . ASN A 1 94 ? 0.667 -1.171 9.490 1.00 83.12 94 ASN A CA 1
ATOM 688 C C . ASN A 1 94 ? -0.585 -1.869 8.910 1.00 83.12 94 ASN A C 1
ATOM 690 O O . ASN A 1 94 ? -0.837 -3.041 9.222 1.00 83.12 94 ASN A O 1
ATOM 694 N N . PRO A 1 95 ? -1.354 -1.191 8.035 1.00 82.00 95 PRO A N 1
ATOM 695 C CA . PRO A 1 95 ? -2.435 -1.833 7.292 1.00 82.00 95 PRO A CA 1
ATOM 696 C C . PRO A 1 95 ? -1.954 -3.117 6.602 1.00 82.00 95 PRO A C 1
ATOM 698 O O . PRO A 1 95 ? -0.889 -3.128 5.986 1.00 82.00 95 PRO A O 1
ATOM 701 N N . GLY A 1 96 ? -2.725 -4.200 6.721 1.00 83.38 96 GLY A N 1
ATOM 702 C CA . GLY A 1 96 ? -2.372 -5.507 6.151 1.00 83.38 96 GLY A CA 1
ATOM 703 C C . GLY A 1 96 ? -1.385 -6.343 6.977 1.00 83.38 96 GLY A C 1
ATOM 704 O O . GLY A 1 96 ? -1.007 -7.425 6.542 1.00 83.38 96 GLY A O 1
ATOM 705 N N . VAL A 1 97 ? -0.988 -5.891 8.170 1.00 89.56 97 VAL A N 1
ATOM 706 C CA . VAL A 1 97 ? -0.124 -6.645 9.095 1.00 89.56 97 VAL A CA 1
ATOM 707 C C . VAL A 1 97 ? -0.854 -6.864 10.420 1.00 89.56 97 VAL A C 1
ATOM 709 O O . VAL A 1 97 ? -1.593 -5.985 10.869 1.00 89.56 97 VAL A O 1
ATOM 712 N N . SER A 1 98 ? -0.700 -8.033 11.039 1.00 93.00 98 SER A N 1
ATOM 713 C CA . SER A 1 98 ? -1.221 -8.313 12.387 1.00 93.00 98 SER A CA 1
ATOM 714 C C . SER A 1 98 ? -0.230 -7.838 13.449 1.00 93.00 98 SER A C 1
ATOM 716 O O . SER A 1 98 ? 0.977 -8.011 13.296 1.00 93.00 98 SER A O 1
ATOM 718 N N . GLY A 1 99 ? -0.732 -7.230 14.520 1.00 95.38 99 GLY A N 1
ATOM 719 C CA . GLY A 1 99 ? 0.085 -6.696 15.608 1.00 95.38 99 GLY A CA 1
ATOM 720 C C . GLY A 1 99 ? -0.473 -7.023 16.989 1.00 95.38 99 GLY A C 1
ATOM 721 O O . GLY A 1 99 ? -1.553 -7.606 17.106 1.00 95.38 99 GLY A O 1
ATOM 722 N N . PRO A 1 100 ? 0.256 -6.674 18.058 1.00 98.12 100 PRO A N 1
ATOM 723 C CA . PRO A 1 100 ? -0.168 -6.963 19.422 1.00 98.12 100 PRO A CA 1
ATOM 724 C C . PRO A 1 100 ? -1.360 -6.090 19.847 1.00 98.12 100 PRO A C 1
ATOM 726 O O . PRO A 1 100 ? -1.664 -5.060 19.236 1.00 98.12 100 PRO A O 1
ATOM 729 N N . ILE A 1 101 ? -2.026 -6.507 20.925 1.00 98.38 101 ILE A N 1
ATOM 730 C CA . ILE A 1 101 ? -3.131 -5.762 21.537 1.00 98.38 101 ILE A CA 1
ATOM 731 C C . ILE A 1 101 ? -2.594 -4.449 22.123 1.00 98.38 101 ILE A C 1
ATOM 733 O O . ILE A 1 101 ? -1.651 -4.449 22.912 1.00 98.38 101 ILE A O 1
ATOM 737 N N . ALA A 1 102 ? -3.220 -3.333 21.750 1.00 98.25 102 ALA A N 1
ATOM 738 C CA . ALA A 1 102 ? -2.966 -2.007 22.305 1.00 98.25 102 ALA A CA 1
ATOM 739 C C . ALA A 1 102 ? -3.932 -1.676 23.449 1.00 98.25 102 ALA A C 1
ATOM 741 O O . ALA A 1 102 ? -3.510 -1.224 24.511 1.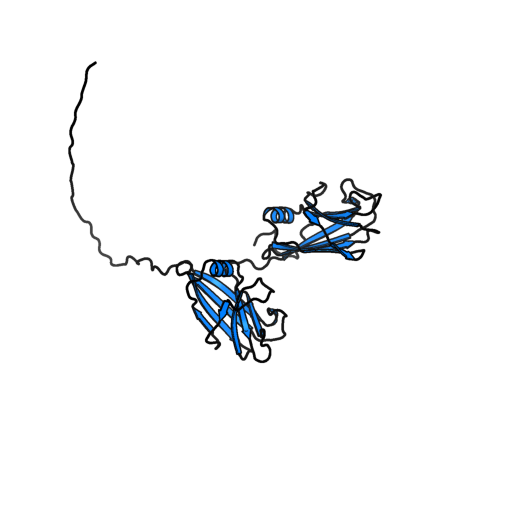00 98.25 102 ALA A O 1
ATOM 742 N N . PHE A 1 103 ? -5.231 -1.904 23.224 1.00 98.31 103 PHE A N 1
ATOM 743 C CA . PHE A 1 103 ? -6.294 -1.596 24.177 1.00 98.31 103 PHE A CA 1
ATOM 744 C C . PHE A 1 103 ? -7.307 -2.745 24.198 1.00 98.31 103 PHE A C 1
ATOM 746 O O . PHE A 1 103 ? -8.056 -2.910 23.229 1.00 98.31 103 PHE A O 1
ATOM 753 N N . PRO A 1 104 ? -7.337 -3.561 25.264 1.00 97.81 104 PRO A N 1
ATOM 754 C CA . PRO A 1 104 ? -8.339 -4.604 25.390 1.00 97.81 104 PRO A CA 1
ATOM 755 C C . PRO A 1 104 ? -9.694 -4.028 25.813 1.00 97.81 104 PRO A C 1
ATOM 757 O O . PRO A 1 104 ? -9.756 -3.151 26.679 1.00 97.81 104 PRO A O 1
ATOM 760 N N . PHE A 1 105 ? -10.788 -4.535 25.237 1.00 97.75 105 PHE A N 1
ATOM 761 C CA . PHE A 1 105 ? -12.135 -4.182 25.681 1.00 97.75 105 PHE A CA 1
ATOM 762 C C . PHE A 1 105 ? -12.605 -5.130 26.785 1.00 97.75 105 PHE A C 1
ATOM 764 O O . PHE A 1 105 ? -12.545 -6.347 26.648 1.00 97.75 105 PHE A O 1
ATOM 771 N N . SER A 1 106 ? -13.097 -4.567 27.888 1.00 92.12 106 SER A N 1
ATOM 772 C CA . SER A 1 106 ? -13.633 -5.334 29.021 1.00 92.12 106 SER A CA 1
ATOM 773 C C . SER A 1 106 ? -15.072 -5.806 28.802 1.00 92.12 106 SER A C 1
ATOM 775 O O . SER A 1 106 ? -15.473 -6.831 29.346 1.00 92.12 106 SER A O 1
ATOM 777 N N . SER A 1 107 ? -15.845 -5.069 28.003 1.00 94.00 107 SER A N 1
ATOM 778 C CA . SER A 1 107 ? -17.171 -5.459 27.533 1.00 94.00 107 SER A CA 1
ATOM 779 C C . SER A 1 107 ? -17.148 -5.537 26.018 1.00 94.00 107 SER A C 1
ATOM 781 O O . SER A 1 107 ? -16.674 -4.616 25.355 1.00 94.00 107 SER A O 1
ATOM 783 N N . ILE A 1 108 ? -17.671 -6.635 25.485 1.00 96.19 108 ILE A N 1
ATOM 784 C CA . ILE A 1 108 ? -17.704 -6.891 24.045 1.00 96.19 108 ILE A CA 1
ATOM 785 C C . ILE A 1 108 ? -19.121 -6.835 23.477 1.00 96.19 108 ILE A C 1
ATOM 787 O O . ILE A 1 108 ? -19.285 -7.028 22.281 1.00 96.19 108 ILE A O 1
ATOM 791 N N . ALA A 1 109 ? -20.146 -6.549 24.287 1.00 96.25 109 ALA A N 1
ATOM 792 C CA . ALA A 1 109 ? -21.516 -6.394 23.798 1.00 96.25 109 ALA A CA 1
ATOM 793 C C . ALA A 1 109 ? -21.622 -5.196 22.837 1.00 96.25 109 ALA A C 1
ATOM 795 O O . ALA A 1 109 ? -21.118 -4.120 23.138 1.00 96.25 109 ALA A O 1
ATOM 796 N N . SER A 1 110 ? -22.277 -5.383 21.690 1.00 96.62 110 SER A N 1
ATOM 797 C CA . SER A 1 110 ? -22.506 -4.326 20.693 1.00 96.62 110 SER A CA 1
ATOM 798 C C . SER A 1 110 ? -23.638 -3.382 21.151 1.00 96.62 110 SER A C 1
ATOM 800 O O . SER A 1 110 ? -24.717 -3.885 21.475 1.00 96.62 110 SER A O 1
ATOM 802 N N . PRO A 1 111 ? -23.454 -2.043 21.167 1.00 97.81 111 PRO A N 1
ATOM 803 C CA . PRO A 1 111 ? -22.224 -1.312 20.860 1.00 97.81 111 PRO A CA 1
ATOM 804 C C . PRO A 1 111 ? -21.176 -1.395 21.979 1.00 97.81 111 PRO A C 1
ATOM 806 O O . PRO A 1 111 ? -21.463 -1.103 23.141 1.00 97.81 111 PRO A O 1
ATOM 809 N N . ILE A 1 112 ? -19.925 -1.666 21.608 1.00 98.38 112 ILE A N 1
ATOM 810 C CA . ILE A 1 112 ? -18.790 -1.530 22.523 1.00 98.38 112 ILE A CA 1
ATOM 811 C C . ILE A 1 112 ? -18.509 -0.041 22.689 1.00 98.38 112 ILE A C 1
ATOM 813 O O . ILE A 1 112 ? -18.362 0.672 21.697 1.00 98.38 112 ILE A O 1
ATOM 817 N N . THR A 1 113 ? -18.397 0.424 23.931 1.00 97.38 113 THR A N 1
ATOM 818 C CA . THR A 1 113 ? -17.926 1.779 24.242 1.00 97.38 113 THR A CA 1
ATOM 819 C C . THR A 1 113 ? -16.707 1.694 25.147 1.00 97.38 113 THR A C 1
ATOM 821 O O . THR A 1 113 ? -16.727 0.983 26.151 1.00 97.38 113 THR A O 1
ATOM 824 N N . TYR A 1 114 ? -15.646 2.419 24.800 1.00 97.56 114 TYR A N 1
ATOM 825 C CA . TYR A 1 114 ? -14.406 2.449 25.572 1.00 97.56 114 TYR A CA 1
ATOM 826 C C . TYR A 1 114 ? -13.817 3.860 25.604 1.00 97.56 114 TYR A C 1
ATOM 828 O O . TYR A 1 114 ? -13.813 4.559 24.591 1.00 97.56 114 TYR A O 1
ATOM 836 N N . THR A 1 115 ? -13.289 4.254 26.763 1.00 97.56 115 THR A N 1
ATOM 837 C CA . THR A 1 115 ? -12.555 5.508 26.960 1.00 97.56 115 THR A CA 1
ATOM 838 C C . THR A 1 115 ? -11.144 5.179 27.417 1.00 97.56 115 THR A C 1
ATOM 840 O O . THR A 1 115 ? -10.966 4.468 28.407 1.00 97.56 115 THR A O 1
ATOM 843 N N . SER A 1 116 ? -10.142 5.697 26.712 1.00 98.06 116 SER A N 1
ATOM 844 C CA . SER A 1 116 ? -8.745 5.501 27.081 1.00 98.06 116 SER A CA 1
ATOM 845 C C . SER A 1 116 ? -8.346 6.391 28.257 1.00 98.06 116 SER A C 1
ATOM 847 O O . SER A 1 116 ? -8.884 7.482 28.459 1.00 98.06 116 SER A O 1
ATOM 849 N N . VAL A 1 117 ? -7.307 5.972 28.978 1.00 97.56 117 VAL A N 1
ATOM 850 C CA . VAL A 1 117 ? -6.466 6.917 29.727 1.00 97.56 117 VAL A CA 1
ATOM 851 C C . VAL A 1 117 ? -5.714 7.839 28.757 1.00 97.56 117 VAL A C 1
ATOM 853 O O . VAL A 1 117 ? -5.743 7.624 27.540 1.00 97.56 117 VAL A O 1
ATOM 856 N N . ALA A 1 118 ? -5.055 8.876 29.277 1.00 98.00 118 ALA A N 1
ATOM 857 C CA . ALA A 1 118 ? -4.234 9.756 28.451 1.00 98.00 118 ALA A CA 1
ATOM 858 C C . ALA A 1 118 ? -3.142 8.942 27.734 1.00 98.00 118 ALA A C 1
ATOM 860 O O . ALA A 1 118 ? -2.407 8.181 28.367 1.00 98.00 118 ALA A O 1
ATOM 861 N N . LEU A 1 119 ? -3.064 9.086 26.412 1.00 98.31 119 LEU A N 1
ATOM 862 C CA . LEU A 1 119 ? -2.070 8.428 25.580 1.00 98.31 119 LEU A CA 1
ATOM 863 C C . LEU A 1 119 ? -0.688 9.013 25.858 1.00 98.31 119 LEU A C 1
ATOM 865 O O . LEU A 1 119 ? -0.521 10.227 25.978 1.00 98.31 119 LEU A O 1
ATOM 869 N N . ASN A 1 120 ? 0.321 8.147 25.900 1.00 98.12 120 ASN A N 1
ATOM 870 C CA . ASN A 1 120 ? 1.705 8.602 25.831 1.00 98.12 120 ASN A CA 1
ATOM 871 C C . ASN A 1 120 ? 2.081 9.010 24.390 1.00 98.12 120 ASN A C 1
ATOM 873 O O . ASN A 1 120 ? 1.350 8.742 23.434 1.00 98.12 120 ASN A O 1
ATOM 877 N N . ALA A 1 121 ? 3.253 9.631 24.226 1.00 96.75 121 ALA A N 1
ATOM 878 C CA . ALA A 1 121 ? 3.705 10.153 22.933 1.00 96.75 121 ALA A CA 1
ATOM 879 C C . ALA A 1 121 ? 3.777 9.082 21.826 1.00 96.75 121 ALA A C 1
ATOM 881 O O . ALA A 1 121 ? 3.414 9.347 20.680 1.00 96.75 121 ALA A O 1
ATOM 882 N N . THR A 1 122 ? 4.202 7.859 22.157 1.00 96.81 122 THR A N 1
ATOM 883 C CA . THR A 1 122 ? 4.259 6.744 21.201 1.00 96.81 122 THR A CA 1
ATOM 884 C C . THR A 1 122 ? 2.860 6.318 20.767 1.00 96.81 122 THR A C 1
ATOM 886 O O . THR A 1 122 ? 2.600 6.163 19.576 1.00 96.81 122 THR A O 1
ATOM 889 N N . GLN A 1 123 ? 1.932 6.181 21.715 1.00 98.19 123 GLN A N 1
ATOM 890 C CA . GLN A 1 123 ? 0.552 5.808 21.420 1.00 98.19 123 GLN A CA 1
ATOM 891 C C . GLN A 1 123 ? -0.164 6.867 20.578 1.00 98.19 123 GLN A C 1
ATOM 893 O O . GLN A 1 123 ? -0.902 6.509 19.660 1.00 98.19 123 GLN A O 1
ATOM 898 N N . GLU A 1 124 ? 0.058 8.150 20.865 1.00 97.12 124 GLU A N 1
ATOM 899 C CA . GLU A 1 124 ? -0.472 9.258 20.066 1.00 97.12 124 GLU A CA 1
ATOM 900 C C . GLU A 1 124 ? 0.125 9.257 18.650 1.00 97.12 124 GLU A C 1
ATOM 902 O O . GLU A 1 124 ? -0.605 9.430 17.674 1.00 97.12 124 GLU A O 1
ATOM 907 N N . SER A 1 125 ? 1.428 8.987 18.509 1.00 93.75 125 SER A N 1
ATOM 908 C CA . SER A 1 125 ? 2.073 8.838 17.199 1.00 93.75 125 SER A CA 1
ATOM 909 C C . SER A 1 125 ? 1.450 7.704 16.378 1.00 93.75 125 SER A C 1
ATOM 911 O O . SER A 1 125 ? 1.161 7.902 15.199 1.00 93.75 125 SER A O 1
ATOM 913 N N . TYR A 1 126 ? 1.156 6.555 16.994 1.00 96.69 126 TYR A N 1
ATOM 914 C CA . TYR A 1 126 ? 0.481 5.442 16.318 1.00 96.69 126 TYR A CA 1
ATOM 915 C C . TYR A 1 126 ? -0.943 5.784 15.881 1.00 96.69 126 TYR A C 1
ATOM 917 O O . TYR A 1 126 ? -1.341 5.407 14.777 1.00 96.69 126 TYR A O 1
ATOM 925 N N . LEU A 1 127 ? -1.696 6.527 16.700 1.00 96.75 127 LEU A N 1
ATOM 926 C CA . LEU A 1 127 ? -3.030 6.997 16.325 1.00 96.75 127 LEU A CA 1
ATOM 927 C C . LEU A 1 127 ? -2.951 7.942 15.125 1.00 96.75 127 LEU A C 1
ATOM 929 O O . LEU A 1 127 ? -3.620 7.715 14.123 1.00 96.75 127 LEU A O 1
ATOM 933 N N . ASN A 1 128 ? -2.076 8.947 15.196 1.00 91.56 128 ASN A N 1
ATOM 934 C CA . ASN A 1 128 ? -1.893 9.939 14.136 1.00 91.56 128 ASN A CA 1
ATOM 935 C C . ASN A 1 128 ? -1.370 9.330 12.825 1.00 91.56 128 ASN A C 1
ATOM 937 O O . ASN A 1 128 ? -1.645 9.865 11.754 1.00 91.56 128 ASN A O 1
ATOM 941 N N . ALA A 1 129 ? -0.643 8.213 12.902 1.00 88.81 129 ALA A N 1
ATOM 942 C CA . ALA A 1 129 ? -0.168 7.447 11.754 1.00 88.81 129 ALA A CA 1
ATOM 943 C C . ALA A 1 129 ? -1.179 6.393 11.251 1.00 88.81 129 ALA A C 1
ATOM 945 O O . ALA A 1 129 ? -0.826 5.568 10.409 1.00 88.81 129 ALA A O 1
ATOM 946 N N . ASN A 1 130 ? -2.425 6.403 11.749 1.00 94.00 130 ASN A N 1
ATOM 947 C CA . ASN A 1 130 ? -3.483 5.451 11.392 1.00 94.00 130 ASN A CA 1
ATOM 948 C C . ASN A 1 130 ? -3.083 3.977 11.617 1.00 94.00 130 ASN A C 1
ATOM 950 O O . ASN A 1 130 ? -3.501 3.099 10.863 1.00 94.00 130 ASN A O 1
ATOM 954 N N . LEU A 1 131 ? -2.257 3.677 12.629 1.00 95.00 131 LEU A N 1
ATOM 955 C CA . LEU A 1 131 ? -1.740 2.320 12.882 1.00 95.00 131 LEU A CA 1
ATOM 956 C C . LEU A 1 131 ? -2.659 1.462 13.757 1.00 95.00 131 LEU A C 1
ATOM 958 O O . LEU A 1 131 ? -2.476 0.248 13.817 1.00 95.00 131 LEU A O 1
ATOM 962 N N . TYR A 1 132 ? -3.654 2.049 14.420 1.00 98.62 132 TYR A N 1
ATOM 963 C CA . TYR A 1 132 ? -4.605 1.267 15.205 1.00 98.62 132 TYR A CA 1
ATOM 964 C C . TYR A 1 132 ? -5.678 0.612 14.334 1.00 98.62 132 TYR A C 1
ATOM 966 O O . TYR A 1 132 ? -6.182 1.211 13.385 1.00 98.62 132 TYR A O 1
ATOM 974 N N . TYR A 1 133 ? -6.085 -0.600 14.698 1.00 98.62 133 TYR A N 1
ATOM 975 C CA . TYR A 1 133 ? -7.226 -1.290 14.103 1.00 98.62 133 TYR A CA 1
ATOM 976 C C . TYR A 1 133 ? -8.070 -1.974 15.171 1.00 98.62 133 TYR A C 1
ATOM 978 O O . TYR A 1 133 ? -7.548 -2.430 16.186 1.00 98.62 133 TYR A O 1
ATOM 986 N N . VAL A 1 134 ? -9.377 -2.054 14.931 1.00 98.81 134 VAL A N 1
ATOM 987 C CA . VAL A 1 134 ? -10.303 -2.836 15.757 1.00 98.81 134 VAL A CA 1
ATOM 988 C C . VAL A 1 134 ? -10.390 -4.244 15.181 1.00 98.81 134 VAL A C 1
ATOM 990 O O . VAL A 1 134 ? -10.495 -4.394 13.961 1.00 98.81 134 VAL A O 1
ATOM 993 N N . ASN A 1 135 ? -10.343 -5.254 16.045 1.00 98.56 135 ASN A N 1
ATOM 994 C CA . ASN A 1 135 ? -10.528 -6.660 15.696 1.00 98.56 135 ASN A CA 1
ATOM 995 C C . ASN A 1 135 ? -11.574 -7.290 16.629 1.00 98.56 135 ASN A C 1
ATOM 997 O O . ASN A 1 135 ? -11.600 -6.977 17.824 1.00 98.56 135 ASN A O 1
ATOM 1001 N N . ILE A 1 136 ? -12.455 -8.126 16.079 1.00 98.75 136 ILE A N 1
ATOM 1002 C CA . ILE A 1 136 ? -13.480 -8.874 16.815 1.00 98.75 136 ILE A CA 1
ATOM 1003 C C . ILE A 1 136 ? -13.309 -10.353 16.489 1.00 98.75 136 ILE A C 1
ATOM 1005 O O . ILE A 1 136 ? -13.240 -10.727 15.321 1.00 98.75 136 ILE A O 1
ATOM 1009 N N . HIS A 1 137 ? -13.296 -11.182 17.526 1.00 98.50 137 HIS A N 1
ATOM 1010 C CA . HIS A 1 137 ? -13.027 -12.615 17.464 1.00 98.50 137 HIS A CA 1
ATOM 1011 C C . HIS A 1 137 ? -14.297 -13.419 17.744 1.00 98.50 137 HIS A C 1
ATOM 1013 O O . HIS A 1 137 ? -15.191 -12.951 18.456 1.00 98.50 137 HIS A O 1
ATOM 1019 N N . SER A 1 138 ? -14.347 -14.658 17.263 1.00 98.44 138 SER A N 1
ATOM 1020 C CA . SER A 1 138 ? -15.383 -15.626 17.630 1.00 98.44 138 SER A CA 1
ATOM 1021 C C . SER A 1 138 ? -14.792 -16.991 17.946 1.00 98.44 138 SER A C 1
ATOM 1023 O O . SER A 1 138 ? -13.590 -17.215 17.821 1.00 98.44 138 SER A O 1
ATOM 1025 N N . ALA A 1 139 ? -15.641 -17.935 18.352 1.00 98.19 139 ALA A N 1
ATOM 1026 C CA . ALA A 1 139 ? -15.210 -19.312 18.572 1.00 98.19 139 ALA A CA 1
ATOM 1027 C C . ALA A 1 139 ? -14.726 -19.998 17.278 1.00 98.19 139 ALA A C 1
ATOM 1029 O O . ALA A 1 139 ? -13.844 -20.848 17.340 1.00 98.19 139 ALA A O 1
ATOM 1030 N N . ALA A 1 140 ? -15.292 -19.638 16.119 1.00 97.69 140 ALA A N 1
ATOM 1031 C CA . ALA A 1 140 ? -14.918 -20.220 14.829 1.00 97.69 140 ALA A CA 1
ATOM 1032 C C . ALA A 1 140 ? -13.655 -19.575 14.237 1.00 97.69 140 ALA A C 1
ATOM 1034 O O . ALA A 1 140 ? -12.901 -20.236 13.527 1.00 97.69 140 ALA A O 1
ATOM 1035 N N . LEU A 1 141 ? -13.433 -18.291 14.530 1.00 97.94 141 LEU A N 1
ATOM 1036 C CA . LEU A 1 141 ? -12.307 -17.498 14.041 1.00 97.94 141 LEU A CA 1
ATOM 1037 C C . LEU A 1 141 ? -11.617 -16.806 15.234 1.00 97.94 141 LEU A C 1
ATOM 1039 O O . LEU A 1 141 ? -11.789 -15.599 15.437 1.00 97.94 141 LEU A O 1
ATOM 1043 N N . PRO A 1 142 ? -10.860 -17.562 16.057 1.00 97.69 142 PRO A N 1
ATOM 1044 C CA . PRO A 1 142 ? -10.268 -17.043 17.292 1.00 97.69 142 PRO A CA 1
ATOM 1045 C C . PRO A 1 142 ? -9.165 -16.010 17.041 1.00 97.69 142 PRO A C 1
ATOM 1047 O O . PRO A 1 142 ? -8.983 -15.114 17.859 1.00 97.69 142 PRO A O 1
ATOM 1050 N N . ASP A 1 143 ? -8.476 -16.080 15.901 1.00 95.38 143 ASP A N 1
ATOM 1051 C CA . ASP A 1 143 ? -7.431 -15.114 15.534 1.00 95.38 143 ASP A CA 1
ATOM 1052 C C . ASP A 1 143 ? -8.000 -13.794 14.978 1.00 95.38 143 ASP A C 1
ATOM 1054 O O . ASP A 1 143 ? -7.288 -12.793 14.932 1.00 95.38 143 ASP A O 1
ATOM 1058 N N . GLY A 1 144 ? -9.290 -13.771 14.622 1.00 97.56 144 GLY A N 1
ATOM 1059 C CA . GLY A 1 144 ? -10.004 -12.597 14.119 1.00 97.56 144 GLY A CA 1
ATOM 1060 C C . GLY A 1 144 ? -11.115 -12.980 13.143 1.00 97.56 144 GLY A C 1
ATOM 1061 O O . GLY A 1 144 ? -10.869 -13.618 12.117 1.00 97.56 144 GLY A O 1
ATOM 1062 N N . GLU A 1 145 ? -12.352 -12.597 13.457 1.00 98.62 145 GLU A N 1
ATOM 1063 C CA . GLU A 1 145 ? -13.496 -12.751 12.558 1.00 98.62 145 GLU A CA 1
ATOM 1064 C C . GLU A 1 145 ? -13.660 -11.530 11.646 1.00 98.62 145 GLU A C 1
ATOM 1066 O O . GLU A 1 145 ? -13.799 -11.698 10.433 1.00 98.62 145 GLU A O 1
ATOM 1071 N N . ILE A 1 146 ? -13.621 -10.313 12.203 1.00 98.75 146 ILE A N 1
ATOM 1072 C CA . ILE A 1 146 ? -13.701 -9.060 11.438 1.00 98.75 146 ILE A CA 1
ATOM 1073 C C . ILE A 1 146 ? -12.739 -7.984 11.962 1.00 98.75 146 ILE A C 1
ATOM 1075 O O . ILE A 1 146 ? -12.696 -7.684 13.159 1.00 98.75 146 ILE A O 1
ATOM 1079 N N . ARG A 1 147 ? -12.057 -7.308 11.024 1.00 98.56 147 ARG A N 1
ATOM 1080 C CA . ARG A 1 147 ? -11.062 -6.256 11.293 1.00 98.56 147 ARG A CA 1
ATOM 1081 C C . ARG A 1 147 ? -11.348 -4.971 10.532 1.00 98.56 147 ARG A C 1
ATOM 1083 O O . ARG A 1 147 ? -11.830 -4.996 9.402 1.00 98.56 147 ARG A O 1
ATOM 1090 N N . GLY A 1 148 ? -10.983 -3.831 11.114 1.00 97.62 148 GLY A N 1
ATOM 1091 C CA . GLY A 1 148 ? -11.011 -2.534 10.439 1.00 97.62 148 GLY A CA 1
ATOM 1092 C C . GLY A 1 148 ? -9.931 -1.587 10.956 1.00 97.62 148 GLY A C 1
ATOM 1093 O O . GLY A 1 148 ? -9.834 -1.358 12.161 1.00 97.62 148 GLY A O 1
ATOM 1094 N N . GLN A 1 149 ? -9.132 -1.024 10.046 1.00 97.81 149 GLN A N 1
ATOM 1095 C CA . GLN A 1 149 ? -8.136 -0.000 10.373 1.00 97.81 149 GLN A CA 1
ATOM 1096 C C . GLN A 1 149 ? -8.833 1.320 10.730 1.00 97.81 149 GLN A C 1
ATOM 1098 O O . GLN A 1 149 ? -9.745 1.738 10.019 1.00 97.81 149 GLN A O 1
ATOM 1103 N N . LEU A 1 150 ? -8.409 1.970 11.815 1.00 97.81 150 LEU A N 1
ATOM 1104 C CA . LEU A 1 150 ? -8.894 3.290 12.213 1.00 97.81 150 LEU A CA 1
ATOM 1105 C C . LEU A 1 150 ? -8.187 4.355 11.376 1.00 97.81 150 LEU A C 1
ATOM 1107 O O . LEU A 1 150 ? -6.992 4.598 11.535 1.00 97.81 150 LEU A O 1
ATOM 1111 N N . ILE A 1 151 ? -8.945 4.987 10.487 1.00 94.38 151 ILE A N 1
ATOM 1112 C CA . ILE A 1 151 ? -8.466 6.015 9.570 1.00 94.38 151 ILE A CA 1
ATOM 1113 C C . ILE A 1 151 ? -8.980 7.370 10.032 1.00 94.38 151 ILE A C 1
ATOM 1115 O O . ILE A 1 151 ? -10.186 7.550 10.215 1.00 94.38 151 ILE A O 1
ATOM 1119 N N . LYS A 1 152 ? -8.065 8.324 10.210 1.00 94.69 152 LYS A N 1
ATOM 1120 C CA . LYS A 1 152 ? -8.391 9.717 10.515 1.00 94.69 152 LYS A CA 1
ATOM 1121 C C . LYS A 1 152 ? -9.339 10.272 9.456 1.00 94.69 152 LYS A C 1
ATOM 1123 O O . LYS A 1 152 ? -9.058 10.171 8.261 1.00 94.69 152 LYS A O 1
ATOM 1128 N N . GLU A 1 153 ? -10.442 10.868 9.883 1.00 90.88 153 GLU A N 1
ATOM 1129 C CA . GLU A 1 153 ? -11.391 11.521 8.987 1.00 90.88 153 GLU A CA 1
ATOM 1130 C C . GLU A 1 153 ? -10.686 12.620 8.178 1.00 90.88 153 GLU A C 1
ATOM 1132 O O . GLU A 1 153 ? -9.842 13.354 8.698 1.00 90.88 153 GLU A O 1
ATOM 1137 N N . GLY A 1 154 ? -10.983 12.679 6.879 1.00 82.94 154 GLY A N 1
ATOM 1138 C CA . GLY A 1 154 ? -10.277 13.540 5.931 1.00 82.94 154 GLY A CA 1
ATOM 1139 C C . GLY A 1 154 ? -8.938 12.988 5.429 1.00 82.94 154 GLY A C 1
ATOM 1140 O O . GLY A 1 154 ? -8.315 13.640 4.600 1.00 82.94 154 GLY A O 1
ATOM 1141 N N . THR A 1 155 ? -8.490 11.800 5.867 1.00 80.19 155 THR A N 1
ATOM 1142 C CA . THR A 1 155 ? -7.393 11.098 5.174 1.00 80.19 155 THR A CA 1
ATOM 1143 C C . THR A 1 155 ? -7.885 10.705 3.779 1.00 80.19 155 THR A C 1
ATOM 1145 O O . THR A 1 155 ? -8.887 9.987 3.692 1.00 80.19 155 THR A O 1
ATOM 1148 N N . PRO A 1 156 ? -7.211 11.128 2.696 1.00 66.69 156 PRO A N 1
ATOM 1149 C CA . PRO A 1 156 ? -7.550 10.681 1.353 1.00 66.69 156 PRO A CA 1
ATOM 1150 C C . PRO A 1 156 ? -7.507 9.154 1.273 1.00 66.69 156 PRO A C 1
ATOM 1152 O O . PRO A 1 156 ? -6.636 8.511 1.871 1.00 66.69 156 PRO A O 1
ATOM 1155 N N . ALA A 1 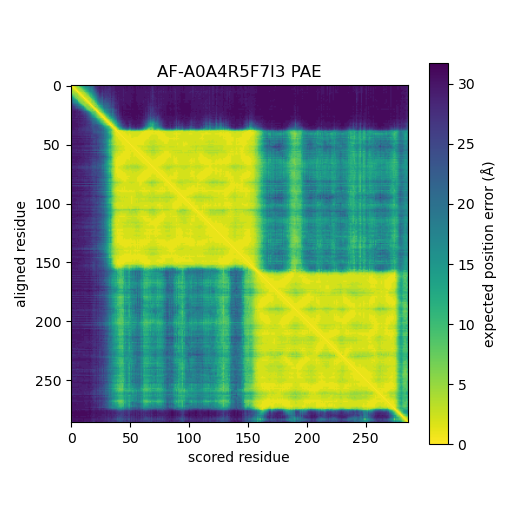157 ? -8.450 8.558 0.539 1.00 65.75 157 ALA A N 1
ATOM 1156 C CA . ALA A 1 157 ? -8.398 7.128 0.256 1.00 65.75 157 ALA A CA 1
ATOM 1157 C C . ALA A 1 157 ? -7.047 6.777 -0.400 1.00 65.75 157 ALA A C 1
ATOM 1159 O O . ALA A 1 157 ? -6.491 7.621 -1.107 1.00 65.75 157 ALA A O 1
ATOM 1160 N N . PRO A 1 158 ? -6.504 5.559 -0.204 1.00 67.25 158 PRO A N 1
ATOM 1161 C CA . PRO A 1 158 ? -5.268 5.162 -0.861 1.00 67.25 158 PRO A CA 1
ATOM 1162 C C . PRO A 1 158 ? -5.373 5.319 -2.376 1.00 67.25 158 PRO A C 1
ATOM 1164 O O . PRO A 1 158 ? -6.042 4.541 -3.054 1.00 67.25 158 PRO A O 1
ATOM 1167 N N . VAL A 1 159 ? -4.704 6.340 -2.905 1.00 70.88 159 VAL A N 1
ATOM 1168 C CA . VAL A 1 159 ? -4.605 6.554 -4.344 1.00 70.88 159 VAL A CA 1
ATOM 1169 C C . VAL A 1 159 ? -3.516 5.624 -4.861 1.00 70.88 159 VAL A C 1
ATOM 1171 O O . VAL A 1 159 ? -2.345 5.757 -4.488 1.00 70.88 159 VAL A O 1
ATOM 1174 N N . ILE A 1 160 ? -3.920 4.659 -5.688 1.00 82.06 160 ILE A N 1
ATOM 1175 C CA . ILE A 1 160 ? -2.999 3.810 -6.440 1.00 82.06 160 ILE A CA 1
ATOM 1176 C C . ILE A 1 160 ? -2.809 4.433 -7.815 1.00 82.06 160 ILE A C 1
ATOM 1178 O O . ILE A 1 160 ? -3.756 4.512 -8.595 1.00 82.06 160 ILE A O 1
ATOM 1182 N N . VAL A 1 161 ? -1.586 4.855 -8.116 1.00 84.62 161 VAL A N 1
ATOM 1183 C CA . VAL A 1 161 ? -1.230 5.398 -9.429 1.00 84.62 161 VAL A CA 1
ATOM 1184 C C . VAL A 1 161 ? -0.438 4.360 -10.198 1.00 84.62 161 VAL A C 1
ATOM 1186 O O . VAL A 1 161 ? 0.551 3.827 -9.693 1.00 84.62 161 VAL A O 1
ATOM 1189 N N . THR A 1 162 ? -0.881 4.067 -11.418 1.00 89.69 162 THR A N 1
ATOM 1190 C CA . THR A 1 162 ? -0.193 3.129 -12.307 1.00 89.69 162 THR A CA 1
ATOM 1191 C C . THR A 1 162 ? 0.581 3.900 -13.365 1.00 89.69 162 THR A C 1
ATOM 1193 O O . THR A 1 162 ? 0.024 4.744 -14.070 1.00 89.69 162 THR A O 1
ATOM 1196 N N . LEU A 1 163 ? 1.868 3.593 -13.476 1.00 94.56 163 LEU A N 1
ATOM 1197 C CA . LEU A 1 163 ? 2.748 4.072 -14.524 1.00 94.56 163 LEU A CA 1
ATOM 1198 C C . LEU A 1 163 ? 3.152 2.896 -15.406 1.00 94.56 163 LEU A C 1
ATOM 1200 O O . LEU A 1 163 ? 3.469 1.819 -14.903 1.00 94.56 163 LEU A O 1
ATOM 1204 N N . ASN A 1 164 ? 3.171 3.109 -16.715 1.00 95.62 164 ASN A N 1
ATOM 1205 C CA . ASN A 1 164 ? 3.600 2.112 -17.683 1.00 95.62 164 ASN A CA 1
ATOM 1206 C C . ASN A 1 164 ? 4.771 2.629 -18.518 1.00 95.62 164 ASN A C 1
ATOM 1208 O O . ASN A 1 164 ? 4.913 3.831 -18.727 1.00 95.62 164 ASN A O 1
ATOM 1212 N N . ALA A 1 165 ? 5.592 1.712 -19.016 1.00 97.31 165 ALA A N 1
ATOM 1213 C CA . ALA A 1 165 ? 6.617 1.994 -20.012 1.00 97.31 165 ALA A CA 1
ATOM 1214 C C . ALA A 1 165 ? 6.611 0.907 -21.087 1.00 97.31 165 ALA A C 1
ATOM 1216 O O . ALA A 1 165 ? 6.483 -0.276 -20.777 1.00 97.31 165 ALA A O 1
ATOM 1217 N N . THR A 1 166 ? 6.809 1.305 -22.343 1.00 97.94 166 THR A N 1
ATOM 1218 C CA . THR A 1 166 ? 7.234 0.395 -23.416 1.00 97.94 166 THR A CA 1
ATOM 1219 C C . THR A 1 166 ? 8.722 0.619 -23.644 1.00 97.94 166 THR A C 1
ATOM 1221 O O . THR A 1 166 ? 9.149 1.761 -23.800 1.00 97.94 166 THR A O 1
ATOM 1224 N N . LEU A 1 167 ? 9.503 -0.456 -23.621 1.00 98.62 167 LEU A N 1
ATOM 1225 C CA . LEU A 1 167 ? 10.954 -0.427 -23.723 1.00 98.62 167 LEU A CA 1
ATOM 1226 C C . LEU A 1 167 ? 11.392 -0.855 -25.123 1.00 98.62 167 LEU A C 1
ATOM 1228 O O . LEU A 1 167 ? 10.905 -1.867 -25.627 1.00 98.62 167 LEU A O 1
ATOM 1232 N N . ASN A 1 168 ? 12.316 -0.114 -25.734 1.00 98.62 168 ASN A N 1
ATOM 1233 C CA . ASN A 1 168 ? 12.942 -0.462 -27.015 1.00 98.62 168 ASN A CA 1
ATOM 1234 C C . ASN A 1 168 ? 14.307 0.236 -27.185 1.00 98.62 168 ASN A C 1
ATOM 1236 O O . ASN A 1 168 ? 14.621 1.180 -26.455 1.00 98.62 168 ASN A O 1
ATOM 1240 N N . GLY A 1 169 ? 15.098 -0.204 -28.170 1.00 98.12 169 GLY A N 1
ATOM 1241 C CA . GLY A 1 169 ? 16.412 0.378 -28.481 1.00 98.12 169 GLY A CA 1
ATOM 1242 C C . GLY A 1 169 ? 16.351 1.802 -29.048 1.00 98.12 169 GLY A C 1
ATOM 1243 O O . GLY A 1 169 ? 17.260 2.602 -28.838 1.00 98.12 169 GLY A O 1
ATOM 1244 N N . MET A 1 170 ? 15.236 2.180 -29.684 1.00 97.62 170 MET A N 1
ATOM 1245 C CA . MET A 1 170 ? 15.007 3.547 -30.181 1.00 97.62 170 MET A CA 1
ATOM 1246 C C . MET A 1 170 ? 14.751 4.563 -29.063 1.00 97.62 170 MET A C 1
ATOM 1248 O O . MET A 1 170 ? 14.764 5.767 -29.302 1.00 97.62 170 MET A O 1
ATOM 1252 N N . SER A 1 171 ? 14.499 4.103 -27.845 1.00 97.31 171 SER A N 1
ATOM 1253 C CA . SER A 1 171 ? 14.314 4.967 -26.683 1.00 97.31 171 SER A CA 1
ATOM 1254 C C . SER A 1 171 ? 15.610 5.150 -25.891 1.00 97.31 171 SER A C 1
ATOM 1256 O O . SER A 1 171 ? 15.632 5.950 -24.958 1.00 97.31 171 SER A O 1
ATOM 1258 N N . GLU A 1 172 ? 16.677 4.423 -26.241 1.00 98.00 172 GLU A N 1
ATOM 1259 C CA . GLU A 1 172 ? 18.013 4.593 -25.663 1.00 98.00 172 GLU A CA 1
ATOM 1260 C C . GLU A 1 172 ? 18.634 5.935 -26.047 1.00 98.00 172 GLU A C 1
ATOM 1262 O O . GLU A 1 172 ? 18.265 6.564 -27.043 1.00 98.00 172 GLU A O 1
ATOM 1267 N N . VAL A 1 173 ? 19.606 6.374 -25.246 1.00 96.38 173 VAL A N 1
ATOM 1268 C CA . VAL A 1 173 ? 20.350 7.611 -25.497 1.00 96.38 173 VAL A CA 1
ATOM 1269 C C . VAL A 1 173 ? 21.854 7.336 -25.364 1.00 96.38 173 VAL A C 1
ATOM 1271 O O . VAL A 1 173 ? 22.354 7.219 -24.243 1.00 96.38 173 VAL A O 1
ATOM 1274 N N . PRO A 1 174 ? 22.608 7.275 -26.479 1.00 96.12 174 PRO A N 1
ATOM 1275 C CA . PRO A 1 174 ? 22.136 7.339 -27.866 1.00 96.12 174 PRO A CA 1
ATOM 1276 C C . PRO A 1 174 ? 21.275 6.126 -28.250 1.00 96.12 174 PRO A C 1
ATOM 1278 O O . PRO A 1 174 ? 21.409 5.054 -27.666 1.00 96.12 174 PRO A O 1
ATOM 1281 N N . GLN A 1 175 ? 20.416 6.302 -29.256 1.00 97.12 175 GLN A N 1
ATOM 1282 C CA . GLN A 1 175 ? 19.572 5.223 -29.774 1.00 97.12 175 GLN A CA 1
ATOM 1283 C C . GLN A 1 175 ? 20.432 4.066 -30.290 1.00 97.12 175 GLN A C 1
ATOM 1285 O O . GLN A 1 175 ? 21.488 4.286 -30.891 1.00 97.12 175 GLN A O 1
ATOM 1290 N N . ASN A 1 176 ? 19.957 2.837 -30.103 1.00 96.25 176 ASN A N 1
ATOM 1291 C CA . ASN A 1 176 ? 20.588 1.642 -30.648 1.00 96.25 176 ASN A CA 1
ATOM 1292 C C . ASN A 1 176 ? 19.605 0.849 -31.532 1.00 96.25 176 ASN A C 1
ATOM 1294 O O . ASN A 1 176 ? 18.400 1.094 -31.535 1.00 96.25 176 ASN A O 1
ATOM 1298 N N . GLY A 1 177 ? 20.136 -0.097 -32.311 1.00 95.12 177 GLY A N 1
ATOM 1299 C CA . GLY A 1 177 ? 19.358 -0.895 -33.264 1.00 95.12 177 GLY A CA 1
ATOM 1300 C C . GLY A 1 177 ? 18.770 -2.198 -32.714 1.00 95.12 177 GLY A C 1
ATOM 1301 O O . GLY A 1 177 ? 18.443 -3.067 -33.520 1.00 95.12 177 GLY A O 1
ATOM 1302 N N . SER A 1 178 ? 18.703 -2.401 -31.391 1.00 97.75 178 SER A N 1
ATOM 1303 C CA . SER A 1 178 ? 18.104 -3.627 -30.850 1.00 97.75 178 SER A CA 1
ATOM 1304 C C . SER A 1 178 ? 16.628 -3.726 -31.242 1.00 97.75 178 SER A C 1
ATOM 1306 O O . SER A 1 178 ? 15.863 -2.768 -31.123 1.00 97.75 178 SER A O 1
ATOM 1308 N N . MET A 1 179 ? 16.230 -4.915 -31.698 1.00 97.62 179 MET A N 1
ATOM 1309 C CA . MET A 1 179 ? 14.830 -5.272 -31.950 1.00 97.62 179 MET A CA 1
ATOM 1310 C C . MET A 1 179 ? 14.144 -5.842 -30.702 1.00 97.62 179 MET A C 1
ATOM 1312 O O . MET A 1 179 ? 12.982 -6.246 -30.769 1.00 97.62 179 MET A O 1
ATOM 1316 N N . ALA A 1 180 ? 14.856 -5.919 -29.575 1.00 98.38 180 ALA A N 1
ATOM 1317 C CA . ALA A 1 180 ? 14.256 -6.320 -28.322 1.00 98.38 180 ALA A CA 1
ATOM 1318 C C . ALA A 1 180 ? 13.215 -5.287 -27.871 1.00 98.38 180 ALA A C 1
ATOM 1320 O O . ALA A 1 180 ? 13.264 -4.095 -28.183 1.00 98.38 180 ALA A O 1
ATOM 1321 N N . THR A 1 181 ? 12.252 -5.777 -27.110 1.00 98.62 181 THR A N 1
ATOM 1322 C CA . THR A 1 181 ? 11.153 -5.013 -26.548 1.00 98.62 181 THR A CA 1
ATOM 1323 C C . THR A 1 181 ? 10.909 -5.447 -25.117 1.00 98.62 181 THR A C 1
ATOM 1325 O O . THR A 1 181 ? 11.155 -6.599 -24.741 1.00 98.62 181 THR A O 1
ATOM 1328 N N . GLY A 1 182 ? 10.343 -4.546 -24.332 1.00 98.50 182 GLY A N 1
ATOM 1329 C CA . GLY A 1 182 ? 9.827 -4.875 -23.016 1.00 98.50 182 GLY A CA 1
ATOM 1330 C C . GLY A 1 182 ? 8.682 -3.969 -22.615 1.00 98.50 182 GLY A C 1
ATOM 1331 O O . GLY A 1 182 ? 8.398 -2.962 -23.260 1.00 98.50 182 GLY A O 1
ATOM 1332 N N . THR A 1 183 ? 8.033 -4.325 -21.522 1.00 98.56 183 THR A N 1
ATOM 1333 C CA . THR A 1 183 ? 7.013 -3.512 -20.872 1.00 98.56 183 THR A CA 1
ATOM 1334 C C . THR A 1 183 ? 7.303 -3.449 -19.389 1.00 98.56 183 THR A C 1
ATOM 1336 O O . THR A 1 183 ? 7.719 -4.446 -18.801 1.00 98.56 183 THR A O 1
ATOM 1339 N N . ALA A 1 184 ? 7.045 -2.301 -18.777 1.00 98.25 184 ALA A N 1
ATOM 1340 C CA . ALA A 1 184 ? 7.079 -2.149 -17.335 1.00 98.25 184 ALA A CA 1
ATOM 1341 C C . ALA A 1 184 ? 5.751 -1.596 -16.832 1.00 98.25 184 ALA A C 1
ATOM 1343 O O . ALA A 1 184 ? 5.215 -0.667 -17.431 1.00 98.25 184 ALA A O 1
ATOM 1344 N N . THR A 1 185 ? 5.277 -2.124 -15.708 1.00 97.44 185 THR A N 1
ATOM 1345 C CA . THR A 1 185 ? 4.126 -1.602 -14.969 1.00 97.44 185 THR A CA 1
ATOM 1346 C C . THR A 1 185 ? 4.551 -1.352 -13.533 1.00 97.44 185 THR A C 1
ATOM 1348 O O . THR A 1 185 ? 4.964 -2.277 -12.833 1.00 97.44 185 THR A O 1
ATOM 1351 N N . LEU A 1 186 ? 4.456 -0.098 -13.103 1.00 97.19 186 LEU A N 1
ATOM 1352 C CA . LEU A 1 186 ? 4.743 0.363 -11.753 1.00 97.19 186 LEU A CA 1
ATOM 1353 C C . LEU A 1 186 ? 3.445 0.833 -11.098 1.00 97.19 186 LEU A C 1
ATOM 1355 O O . LEU A 1 186 ? 2.741 1.669 -11.651 1.00 97.19 186 LEU A O 1
ATOM 1359 N N . THR A 1 187 ? 3.147 0.342 -9.900 1.00 93.38 187 THR A N 1
ATOM 1360 C CA . THR A 1 187 ? 2.003 0.782 -9.090 1.00 93.38 187 THR A CA 1
ATOM 1361 C C . THR A 1 187 ? 2.501 1.478 -7.831 1.00 93.38 187 THR A C 1
ATOM 1363 O O . THR A 1 187 ? 3.137 0.834 -6.994 1.00 93.38 187 THR A O 1
ATOM 1366 N N . PHE A 1 188 ? 2.212 2.768 -7.681 1.00 92.12 188 PHE A N 1
ATOM 1367 C CA . PHE A 1 188 ? 2.554 3.581 -6.514 1.00 92.12 188 PHE A CA 1
ATOM 1368 C C . PHE A 1 188 ? 1.342 3.759 -5.599 1.00 92.12 188 PHE A C 1
ATOM 1370 O O . PHE A 1 188 ? 0.269 4.133 -6.059 1.00 92.12 188 PHE A O 1
ATOM 1377 N N . ASN A 1 189 ? 1.519 3.521 -4.301 1.00 86.19 189 ASN A N 1
ATOM 1378 C CA . ASN A 1 189 ? 0.510 3.744 -3.272 1.00 86.19 189 ASN A CA 1
ATOM 1379 C C . ASN A 1 189 ? 0.841 5.027 -2.497 1.00 86.19 189 ASN A C 1
ATOM 1381 O O . ASN A 1 189 ? 1.833 5.074 -1.764 1.00 86.19 189 ASN A O 1
ATOM 1385 N N . ASN A 1 190 ? -0.011 6.048 -2.627 1.00 80.75 190 ASN A N 1
ATOM 1386 C CA . ASN A 1 190 ? 0.210 7.359 -2.011 1.00 80.75 190 ASN A CA 1
ATOM 1387 C C . ASN A 1 190 ? 0.122 7.345 -0.472 1.00 80.75 190 ASN A C 1
ATOM 1389 O O . ASN A 1 190 ? 0.673 8.223 0.187 1.00 80.75 190 ASN A O 1
ATOM 1393 N N . THR A 1 191 ? -0.534 6.346 0.121 1.00 76.06 191 THR A N 1
ATOM 1394 C CA . THR A 1 191 ? -0.636 6.200 1.580 1.00 76.06 191 THR A CA 1
ATOM 1395 C C . THR A 1 191 ? 0.626 5.581 2.164 1.00 76.06 191 THR A C 1
ATOM 1397 O O . THR A 1 191 ? 1.173 6.094 3.134 1.00 76.06 191 THR A O 1
ATOM 1400 N N . THR A 1 192 ? 1.116 4.484 1.582 1.00 78.38 192 THR A N 1
ATOM 1401 C CA . THR A 1 192 ? 2.343 3.832 2.070 1.00 78.38 192 THR A CA 1
ATOM 1402 C C . THR A 1 192 ? 3.607 4.500 1.540 1.00 78.38 192 THR A C 1
ATOM 1404 O O . THR A 1 192 ? 4.696 4.173 2.007 1.00 78.38 1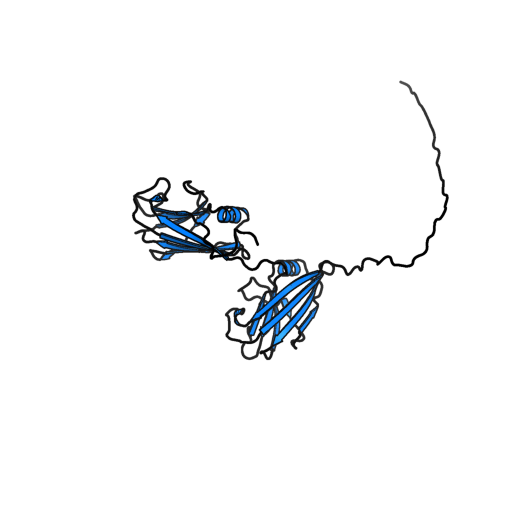92 THR A O 1
ATOM 1407 N N . LYS A 1 193 ? 3.473 5.380 0.539 1.00 85.62 193 LYS A N 1
ATOM 1408 C CA . LYS A 1 193 ? 4.566 5.990 -0.230 1.00 85.62 193 LYS A CA 1
ATOM 1409 C C . LYS A 1 193 ? 5.483 4.961 -0.889 1.00 85.62 193 LYS A C 1
ATOM 1411 O O . LYS A 1 193 ? 6.655 5.225 -1.100 1.00 85.62 193 LYS A O 1
ATOM 1416 N N . ARG A 1 194 ? 4.973 3.770 -1.215 1.00 93.50 194 ARG A N 1
ATOM 1417 C CA . ARG A 1 194 ? 5.757 2.680 -1.830 1.00 93.50 194 ARG A CA 1
ATOM 1418 C C . ARG A 1 194 ? 5.283 2.444 -3.249 1.00 93.50 194 ARG A C 1
ATOM 1420 O O . ARG A 1 194 ? 4.093 2.595 -3.517 1.00 93.50 194 ARG A O 1
ATOM 1427 N N . PHE A 1 195 ? 6.175 1.986 -4.116 1.00 95.44 195 PHE A N 1
ATOM 1428 C CA . PHE A 1 195 ? 5.776 1.375 -5.375 1.00 95.44 195 PHE A CA 1
ATOM 1429 C C . PHE A 1 195 ? 6.226 -0.080 -5.474 1.00 95.44 195 PHE A C 1
ATOM 1431 O O . PHE A 1 195 ? 7.182 -0.504 -4.825 1.00 95.44 195 PHE A O 1
ATOM 1438 N N . SER A 1 196 ? 5.533 -0.836 -6.319 1.00 96.56 196 SER A N 1
ATOM 1439 C CA . SER A 1 196 ? 6.027 -2.101 -6.867 1.00 96.56 196 SER A CA 1
ATOM 1440 C C . SER A 1 196 ? 6.070 -2.004 -8.383 1.00 96.56 196 SER A C 1
ATOM 1442 O O . SER A 1 196 ? 5.213 -1.351 -8.972 1.00 96.56 196 SER A O 1
ATOM 1444 N N . ILE A 1 197 ? 7.065 -2.626 -9.008 1.00 98.06 197 ILE A N 1
ATOM 1445 C CA . ILE A 1 197 ? 7.223 -2.666 -10.462 1.00 98.06 197 ILE A CA 1
ATOM 1446 C C . ILE A 1 197 ? 7.409 -4.104 -10.937 1.00 98.06 197 ILE A C 1
ATOM 1448 O O . ILE A 1 197 ? 8.103 -4.900 -10.301 1.00 98.06 197 ILE A O 1
ATOM 1452 N N . THR A 1 198 ? 6.799 -4.424 -12.072 1.00 98.12 198 THR A N 1
ATOM 1453 C CA . THR A 1 198 ? 7.080 -5.635 -12.849 1.00 98.12 198 THR A CA 1
ATOM 1454 C C . THR A 1 198 ? 7.536 -5.222 -14.236 1.00 98.12 198 THR A C 1
ATOM 1456 O O . THR A 1 198 ? 6.929 -4.345 -14.849 1.00 98.12 198 THR A O 1
ATOM 1459 N N . VAL A 1 199 ? 8.606 -5.845 -14.720 1.00 98.62 199 VAL A N 1
ATOM 1460 C CA . VAL A 1 199 ? 9.143 -5.638 -16.064 1.00 98.62 199 VAL A CA 1
ATOM 1461 C C . VAL A 1 199 ? 9.217 -6.983 -16.765 1.00 98.62 199 VAL A C 1
ATOM 1463 O O . VAL A 1 199 ? 9.778 -7.924 -16.209 1.00 98.62 199 VAL A O 1
ATOM 1466 N N . THR A 1 200 ? 8.701 -7.055 -17.987 1.00 98.56 200 THR A N 1
ATOM 1467 C CA . THR A 1 200 ? 8.778 -8.233 -18.858 1.00 98.56 200 THR A CA 1
ATOM 1468 C C . THR A 1 200 ? 9.461 -7.844 -20.164 1.00 98.56 200 THR A C 1
ATOM 1470 O O . THR A 1 200 ? 9.186 -6.774 -20.702 1.00 98.56 200 THR A O 1
ATOM 1473 N N . HIS A 1 201 ? 10.358 -8.681 -20.683 1.00 98.62 201 HIS A N 1
ATOM 1474 C CA . HIS A 1 201 ? 11.128 -8.389 -21.897 1.00 98.62 201 HIS A CA 1
ATOM 1475 C C . HIS A 1 201 ? 11.483 -9.649 -22.691 1.00 98.62 201 HIS A C 1
ATOM 1477 O O . HIS A 1 201 ? 11.352 -10.771 -22.203 1.00 98.62 201 HIS A O 1
ATOM 1483 N N . ASN A 1 202 ? 11.992 -9.455 -23.909 1.00 98.25 202 ASN A N 1
ATOM 1484 C CA . ASN A 1 202 ? 12.562 -10.517 -24.747 1.00 98.25 202 ASN A CA 1
ATOM 1485 C C . ASN A 1 202 ? 14.081 -10.373 -24.994 1.00 98.25 202 ASN A C 1
ATOM 1487 O O . ASN A 1 202 ? 14.623 -11.107 -25.817 1.00 98.25 202 ASN A O 1
ATOM 1491 N N . VAL A 1 203 ? 14.766 -9.457 -24.293 1.00 98.25 203 VAL A N 1
ATOM 1492 C CA . VAL A 1 203 ? 16.236 -9.316 -24.349 1.00 98.25 203 VAL A CA 1
ATOM 1493 C C . VAL A 1 203 ? 16.924 -10.646 -24.034 1.00 98.25 203 VAL A C 1
ATOM 1495 O O . VAL A 1 203 ? 16.755 -11.202 -22.945 1.00 98.25 203 VAL A O 1
ATOM 1498 N N . VAL A 1 204 ? 17.720 -11.143 -24.980 1.00 96.81 204 VAL A N 1
ATOM 1499 C CA . VAL A 1 204 ? 18.479 -12.388 -24.835 1.00 96.81 204 VAL A CA 1
ATOM 1500 C C . VAL A 1 204 ? 19.747 -12.115 -24.032 1.00 96.81 204 VAL A C 1
ATOM 1502 O O . VAL A 1 204 ? 20.556 -11.273 -24.402 1.00 96.81 204 VAL A O 1
ATOM 1505 N N . GLY A 1 205 ? 19.949 -12.857 -22.941 1.00 95.50 205 GLY A N 1
ATOM 1506 C CA . GLY A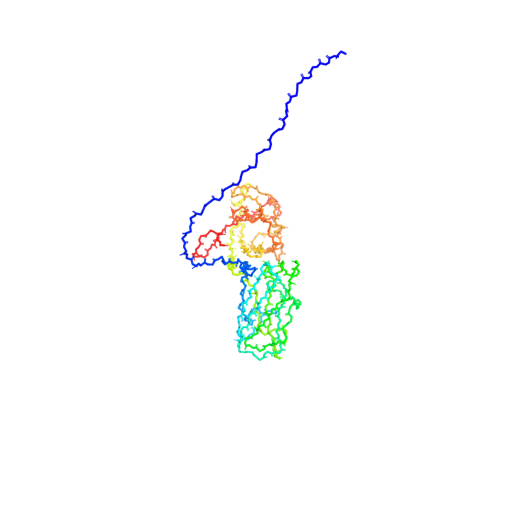 1 205 ? 21.137 -12.687 -22.099 1.00 95.50 205 GLY A CA 1
ATOM 1507 C C . GLY A 1 205 ? 21.146 -11.377 -21.307 1.00 95.50 205 GLY A C 1
ATOM 1508 O O . GLY A 1 205 ? 22.226 -10.851 -21.026 1.00 95.50 205 GLY A O 1
ATOM 1509 N N . ALA A 1 206 ? 19.963 -10.855 -20.954 1.00 97.69 206 ALA A N 1
ATOM 1510 C CA . ALA A 1 206 ? 19.834 -9.724 -20.041 1.00 97.69 206 ALA A CA 1
ATOM 1511 C C . ALA A 1 206 ? 20.618 -9.997 -18.748 1.00 97.69 206 ALA A C 1
ATOM 1513 O O . ALA A 1 206 ? 20.478 -11.061 -18.139 1.00 97.69 206 ALA A O 1
ATOM 1514 N N . ASN A 1 207 ? 21.465 -9.052 -18.347 1.00 95.94 207 ASN A N 1
ATOM 1515 C CA . ASN A 1 207 ? 22.371 -9.220 -17.208 1.00 95.94 207 ASN A CA 1
ATOM 1516 C C . ASN A 1 207 ? 22.157 -8.180 -16.098 1.00 95.94 207 ASN A C 1
ATOM 1518 O O . ASN A 1 207 ? 22.606 -8.403 -14.976 1.00 95.94 207 ASN A O 1
ATOM 1522 N N . ALA A 1 208 ? 21.432 -7.091 -16.372 1.00 97.25 208 ALA A N 1
ATOM 1523 C CA . ALA A 1 208 ? 21.042 -6.095 -15.382 1.00 97.25 208 ALA A CA 1
ATOM 1524 C C . ALA A 1 208 ? 19.804 -5.310 -15.837 1.00 97.25 208 ALA A C 1
ATOM 1526 O O . ALA A 1 208 ? 19.570 -5.140 -17.034 1.00 97.25 208 ALA A O 1
ATOM 1527 N N . ALA A 1 209 ? 19.045 -4.787 -14.875 1.00 98.31 209 ALA A N 1
ATOM 1528 C CA . ALA A 1 209 ? 17.968 -3.842 -15.132 1.00 98.31 209 ALA A CA 1
ATOM 1529 C C . ALA A 1 209 ? 17.827 -2.851 -13.970 1.00 98.31 209 ALA A C 1
ATOM 1531 O O . ALA A 1 209 ? 18.005 -3.209 -12.802 1.00 98.31 209 ALA A O 1
ATOM 1532 N N . HIS A 1 210 ? 17.496 -1.602 -14.289 1.00 98.31 210 HIS A N 1
ATOM 1533 C CA . HIS A 1 210 ? 17.446 -0.508 -13.321 1.00 98.31 210 HIS A CA 1
ATOM 1534 C C . HIS A 1 210 ? 16.311 0.468 -13.633 1.00 98.31 210 HIS A C 1
ATOM 1536 O O . HIS A 1 210 ? 15.891 0.609 -14.783 1.00 98.31 210 HIS A O 1
ATOM 1542 N N . ILE A 1 211 ? 15.869 1.198 -12.610 1.00 98.62 211 ILE A N 1
ATOM 1543 C CA . ILE A 1 211 ? 15.173 2.475 -12.776 1.00 98.62 211 ILE A CA 1
ATOM 1544 C C . ILE A 1 211 ? 16.202 3.594 -12.637 1.00 98.62 211 ILE A C 1
ATOM 1546 O O . ILE A 1 211 ? 16.937 3.649 -11.649 1.00 98.62 211 ILE A O 1
ATOM 1550 N N . HIS A 1 212 ? 16.219 4.501 -13.606 1.00 98.50 212 HIS A N 1
ATOM 1551 C CA . HIS A 1 212 ? 17.049 5.701 -13.625 1.00 98.50 212 HIS A CA 1
ATOM 1552 C C . HIS A 1 212 ? 16.199 6.966 -13.466 1.00 98.50 212 HIS A C 1
ATOM 1554 O O . HIS A 1 212 ? 15.011 6.952 -13.786 1.00 98.50 212 HIS A O 1
ATOM 1560 N N . ASN A 1 213 ? 16.816 8.069 -13.030 1.00 98.00 213 ASN A N 1
ATOM 1561 C CA . ASN A 1 213 ? 16.185 9.390 -12.974 1.00 98.00 213 ASN A CA 1
ATOM 1562 C C . ASN A 1 213 ? 16.717 10.323 -14.068 1.00 98.00 213 ASN A C 1
ATOM 1564 O O . ASN A 1 213 ? 17.810 10.875 -13.939 1.00 98.00 213 ASN A O 1
ATOM 1568 N N . GLY A 1 214 ? 15.929 10.522 -15.121 1.00 96.88 214 GLY A N 1
ATOM 1569 C CA . GLY A 1 214 ? 16.205 11.467 -16.194 1.00 96.88 214 GLY A CA 1
ATOM 1570 C C . GLY A 1 214 ? 14.966 11.722 -17.051 1.00 96.88 214 GLY A C 1
ATOM 1571 O O . GLY A 1 214 ? 14.187 10.813 -17.341 1.00 96.88 214 GLY A O 1
ATOM 1572 N N . ALA A 1 215 ? 14.791 12.971 -17.486 1.00 93.75 215 ALA A N 1
ATOM 1573 C CA . ALA A 1 215 ? 13.720 13.329 -18.412 1.00 93.75 215 ALA A CA 1
ATOM 1574 C C . ALA A 1 215 ? 13.801 12.519 -19.722 1.00 93.75 215 ALA A C 1
ATOM 1576 O O . ALA A 1 215 ? 14.846 11.956 -20.067 1.00 93.75 215 ALA A O 1
ATOM 1577 N N . VAL A 1 216 ? 12.701 12.496 -20.479 1.00 92.69 216 VAL A N 1
ATOM 1578 C CA . VAL A 1 216 ? 12.651 11.854 -21.801 1.00 92.69 216 VAL A CA 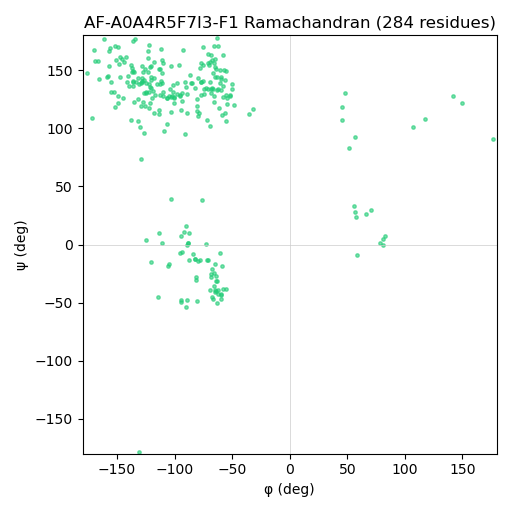1
ATOM 1579 C C . VAL A 1 216 ? 13.803 12.366 -22.673 1.00 92.69 216 VAL A C 1
ATOM 1581 O O . VAL A 1 216 ? 13.998 13.571 -22.811 1.00 92.69 216 VAL A O 1
ATOM 1584 N N . GLY A 1 217 ? 14.582 11.441 -23.2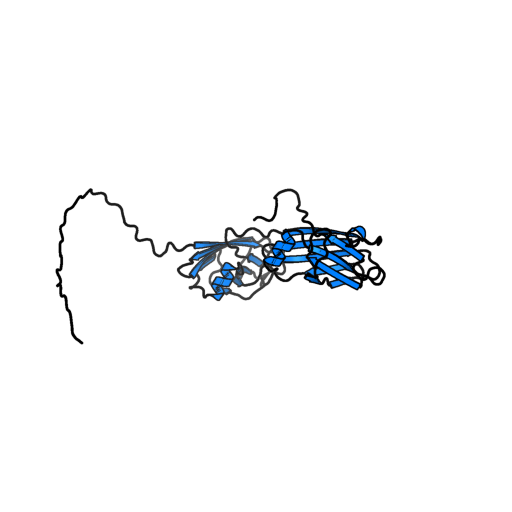39 1.00 93.75 217 GLY A N 1
ATOM 1585 C CA . GLY A 1 217 ? 15.732 11.763 -24.091 1.00 93.75 217 GLY A CA 1
ATOM 1586 C C . GLY A 1 217 ? 17.008 12.183 -23.347 1.00 93.75 217 GLY A C 1
ATOM 1587 O O . GLY A 1 217 ? 18.016 12.450 -23.993 1.00 93.75 217 GLY A O 1
ATOM 1588 N N . ILE A 1 218 ? 17.009 12.208 -22.011 1.00 97.19 218 ILE A N 1
ATOM 1589 C CA . ILE A 1 218 ? 18.176 12.554 -21.187 1.00 97.19 218 ILE A CA 1
ATOM 1590 C C . ILE A 1 218 ? 18.604 11.341 -20.356 1.00 97.19 218 ILE A C 1
ATOM 1592 O O . ILE A 1 218 ? 17.757 10.614 -19.830 1.00 97.19 218 ILE A O 1
ATOM 1596 N N . ASN A 1 219 ? 19.913 11.092 -20.252 1.00 97.31 219 ASN A N 1
ATOM 1597 C CA . ASN A 1 219 ? 20.453 10.041 -19.386 1.00 97.31 219 ASN A CA 1
ATOM 1598 C C . ASN A 1 219 ? 20.447 10.469 -17.919 1.00 97.31 219 ASN A C 1
ATOM 1600 O O . ASN A 1 219 ? 20.761 11.611 -17.587 1.00 97.31 219 ASN A O 1
ATOM 1604 N N . GLY A 1 220 ? 20.101 9.519 -17.059 1.00 96.94 220 GLY A N 1
ATOM 1605 C CA . GLY A 1 220 ? 19.973 9.685 -15.622 1.00 96.94 220 GLY A CA 1
ATOM 1606 C C . GLY A 1 220 ? 20.847 8.722 -14.830 1.00 96.94 220 GLY A C 1
ATOM 1607 O O . GLY A 1 220 ? 21.253 7.674 -15.333 1.00 96.94 220 GLY A O 1
ATOM 1608 N N . GLY A 1 221 ? 21.098 9.047 -13.563 1.00 97.56 221 GLY A N 1
ATOM 1609 C CA . GLY A 1 221 ? 21.706 8.106 -12.617 1.00 97.56 221 GLY A CA 1
ATOM 1610 C C . GLY A 1 221 ? 20.739 6.984 -12.226 1.00 97.56 221 GLY A C 1
ATOM 1611 O O . GLY A 1 221 ? 19.523 7.163 -12.305 1.00 97.56 221 GLY A O 1
ATOM 1612 N N . ILE A 1 222 ? 21.279 5.841 -11.791 1.00 97.69 222 ILE A N 1
ATOM 1613 C CA . ILE A 1 222 ? 20.495 4.725 -11.237 1.00 97.69 222 ILE A CA 1
ATOM 1614 C C . ILE A 1 222 ? 19.881 5.157 -9.901 1.00 97.69 222 ILE A C 1
ATOM 1616 O O . ILE A 1 222 ? 20.577 5.718 -9.056 1.00 97.69 222 ILE A O 1
ATOM 1620 N N . VAL A 1 223 ? 18.598 4.858 -9.705 1.00 97.38 223 VAL A N 1
ATOM 1621 C CA . VAL A 1 223 ? 17.861 5.130 -8.459 1.00 97.38 223 VAL A CA 1
ATOM 1622 C C . VAL A 1 223 ? 17.452 3.832 -7.773 1.00 97.38 223 VAL A C 1
ATOM 1624 O O . VAL A 1 223 ? 17.662 3.678 -6.574 1.00 97.38 223 VAL A O 1
ATOM 1627 N N . PHE A 1 224 ? 16.917 2.870 -8.534 1.00 97.75 224 PHE A N 1
ATOM 1628 C CA . PHE A 1 224 ? 16.462 1.590 -7.989 1.00 97.75 224 PHE A CA 1
ATOM 1629 C C . PHE A 1 224 ? 17.001 0.420 -8.817 1.00 97.75 224 PHE A C 1
ATOM 1631 O O . PHE A 1 224 ? 16.768 0.381 -10.030 1.00 97.75 224 PHE A O 1
ATOM 1638 N N . PRO A 1 225 ? 17.695 -0.550 -8.198 1.00 97.06 225 PRO A N 1
ATOM 1639 C CA . PRO A 1 225 ? 18.060 -1.786 -8.873 1.00 97.06 225 PRO A CA 1
ATOM 1640 C C . PRO A 1 225 ? 16.844 -2.702 -9.004 1.00 97.06 225 PRO A C 1
ATOM 1642 O O . PRO A 1 225 ? 16.047 -2.819 -8.073 1.00 97.06 225 PRO A O 1
ATOM 1645 N N . LEU A 1 226 ? 16.713 -3.378 -10.144 1.00 97.94 226 LEU A N 1
ATOM 1646 C CA . LEU A 1 226 ? 15.672 -4.379 -10.346 1.00 97.94 226 LEU A CA 1
ATOM 1647 C C . LEU A 1 226 ? 16.251 -5.785 -10.183 1.00 97.94 226 LEU A C 1
ATOM 1649 O O . LEU A 1 226 ? 17.331 -6.094 -10.686 1.00 97.94 226 LEU A O 1
ATOM 1653 N N . ALA A 1 227 ? 15.517 -6.654 -9.493 1.00 96.44 227 ALA A N 1
ATOM 1654 C CA . ALA A 1 227 ? 15.915 -8.038 -9.273 1.00 96.44 227 ALA A CA 1
ATOM 1655 C C . ALA A 1 227 ? 15.301 -8.943 -10.345 1.00 96.44 227 ALA A C 1
ATOM 1657 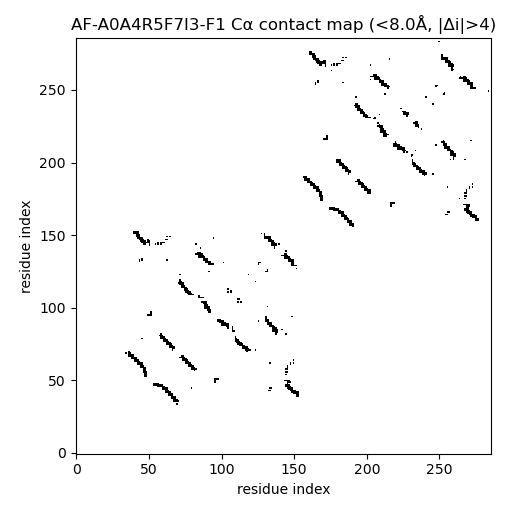O O . ALA A 1 227 ? 14.094 -8.883 -10.587 1.00 96.44 227 ALA A O 1
ATOM 1658 N N . SER A 1 228 ? 16.120 -9.786 -10.979 1.00 95.19 228 SER A N 1
ATOM 1659 C CA . SER A 1 228 ? 15.622 -10.802 -11.912 1.00 95.19 228 SER A CA 1
ATOM 1660 C C . SER A 1 228 ? 14.837 -11.861 -11.140 1.00 95.19 228 SER A C 1
ATOM 1662 O O . SER A 1 228 ? 15.311 -12.391 -10.136 1.00 95.19 228 SER A O 1
ATOM 1664 N N . THR A 1 229 ? 13.635 -12.173 -11.614 1.00 91.31 229 THR A N 1
ATOM 1665 C CA . THR A 1 229 ? 12.824 -13.300 -11.125 1.00 91.31 229 THR A CA 1
ATOM 1666 C C . THR A 1 229 ? 12.810 -14.460 -12.115 1.00 91.31 229 THR A C 1
ATOM 1668 O O . THR A 1 229 ? 12.482 -15.587 -11.753 1.00 91.31 229 THR A O 1
ATOM 1671 N N . SER A 1 230 ? 13.170 -14.193 -13.372 1.00 93.75 230 SER A N 1
ATOM 1672 C CA . SER A 1 230 ? 13.375 -15.175 -14.436 1.00 93.75 230 SER A CA 1
ATOM 1673 C C . SER A 1 230 ? 14.205 -14.550 -15.562 1.00 93.75 230 SER A C 1
ATOM 1675 O O . SER A 1 230 ? 14.480 -13.350 -15.545 1.00 93.75 230 SER A O 1
ATOM 1677 N N . ALA A 1 231 ? 14.532 -15.336 -16.590 1.00 93.12 231 ALA A N 1
ATOM 1678 C CA . ALA A 1 231 ? 15.258 -14.854 -17.768 1.00 93.12 231 ALA A CA 1
ATOM 1679 C C . ALA A 1 231 ? 14.553 -13.717 -18.538 1.00 93.12 231 ALA A C 1
ATOM 1681 O O . ALA A 1 231 ? 15.198 -13.039 -19.331 1.00 93.12 231 ALA A O 1
ATOM 1682 N N . THR A 1 232 ? 13.246 -13.524 -18.336 1.00 95.94 232 THR A N 1
ATOM 1683 C CA . THR A 1 232 ? 12.431 -12.528 -19.051 1.00 95.94 232 THR A CA 1
ATOM 1684 C C . THR A 1 232 ? 11.694 -11.565 -18.126 1.00 95.94 232 THR A C 1
ATOM 1686 O O . THR A 1 232 ? 10.902 -10.757 -18.612 1.00 95.94 232 THR A O 1
ATOM 1689 N N . ASN A 1 233 ? 11.906 -11.649 -16.805 1.00 97.12 233 ASN A N 1
ATOM 1690 C CA . ASN A 1 233 ? 11.191 -10.816 -15.841 1.00 97.12 233 ASN A CA 1
ATOM 1691 C C . ASN A 1 233 ? 12.096 -10.244 -14.753 1.00 97.12 233 ASN A C 1
ATOM 1693 O O . ASN A 1 233 ? 12.930 -10.948 -14.174 1.00 97.12 233 ASN A O 1
ATOM 1697 N N . TYR A 1 234 ? 11.826 -8.985 -14.418 1.00 98.06 234 TYR A N 1
ATOM 1698 C CA . TYR A 1 234 ? 12.397 -8.277 -13.283 1.00 98.06 234 TYR A CA 1
ATOM 1699 C C . TYR A 1 234 ? 11.296 -7.692 -12.397 1.00 98.06 234 TYR A C 1
ATOM 1701 O O . TYR A 1 234 ? 10.217 -7.330 -12.871 1.00 98.06 234 TYR A O 1
ATOM 1709 N N . THR A 1 235 ? 11.580 -7.555 -11.104 1.00 97.88 235 THR A N 1
ATOM 1710 C CA . THR A 1 235 ? 10.689 -6.891 -10.150 1.00 97.88 235 THR A CA 1
ATOM 1711 C C . THR A 1 235 ? 11.460 -6.068 -9.127 1.00 97.88 235 THR A C 1
ATOM 1713 O O . THR A 1 235 ? 12.661 -6.261 -8.919 1.00 97.88 235 THR A O 1
ATOM 1716 N N . TYR A 1 236 ? 10.755 -5.146 -8.480 1.00 97.50 236 TYR A N 1
ATOM 1717 C CA . TYR A 1 236 ? 11.227 -4.441 -7.300 1.00 97.50 236 TYR A CA 1
ATOM 1718 C C . TYR A 1 236 ? 10.039 -3.899 -6.498 1.00 97.50 236 TYR A C 1
ATOM 1720 O O . TYR A 1 236 ? 9.047 -3.452 -7.076 1.00 97.50 236 TYR A O 1
ATOM 1728 N N . THR A 1 237 ? 10.166 -3.883 -5.172 1.00 94.88 237 THR A N 1
ATOM 1729 C CA . THR A 1 237 ? 9.250 -3.174 -4.271 1.00 94.88 237 THR A CA 1
ATOM 1730 C C . THR A 1 237 ? 10.060 -2.189 -3.444 1.00 94.88 237 THR A C 1
ATOM 1732 O O . THR A 1 237 ? 10.919 -2.588 -2.655 1.00 94.88 237 THR A O 1
ATOM 1735 N N . SER A 1 238 ? 9.777 -0.898 -3.604 1.00 95.62 238 SER A N 1
ATOM 1736 C CA . SER A 1 238 ? 10.514 0.166 -2.927 1.00 95.62 238 SER A CA 1
ATOM 1737 C C . SER A 1 238 ? 10.226 0.176 -1.435 1.00 95.62 238 SER A C 1
ATOM 1739 O O . SER A 1 238 ? 9.139 -0.219 -1.013 1.00 95.62 238 SER A O 1
ATOM 1741 N N . LEU A 1 239 ? 11.160 0.692 -0.635 1.00 92.00 239 LEU A N 1
ATOM 1742 C CA . LEU A 1 239 ? 10.838 1.298 0.663 1.00 92.00 239 LEU A CA 1
ATOM 1743 C C . LEU A 1 239 ? 9.932 2.534 0.462 1.00 92.00 239 LEU A C 1
ATOM 1745 O O . LEU A 1 239 ? 9.709 2.933 -0.686 1.00 92.00 239 LEU A O 1
ATOM 1749 N N . PRO A 1 240 ? 9.360 3.131 1.528 1.00 88.44 240 PRO A N 1
ATOM 1750 C CA . PRO A 1 240 ? 8.676 4.410 1.386 1.00 88.44 240 PRO A CA 1
ATOM 1751 C C . PRO A 1 240 ? 9.620 5.430 0.743 1.00 88.44 240 PRO A C 1
ATOM 1753 O O . PRO A 1 240 ? 10.745 5.600 1.212 1.00 88.44 240 PRO A O 1
ATOM 1756 N N . LEU A 1 241 ? 9.174 6.054 -0.342 1.00 91.88 241 LEU A N 1
ATOM 1757 C CA . LEU A 1 241 ? 9.931 7.062 -1.064 1.00 91.88 241 LEU A CA 1
ATOM 1758 C C . LEU A 1 241 ? 10.137 8.290 -0.182 1.00 91.88 241 LEU A C 1
ATOM 1760 O O . LEU A 1 241 ? 9.247 8.703 0.568 1.00 91.88 241 LEU A O 1
ATOM 1764 N N . SER A 1 242 ? 11.305 8.905 -0.319 1.00 91.44 242 SER A N 1
ATOM 1765 C CA . SER A 1 242 ? 11.515 10.271 0.136 1.00 91.44 242 SER A CA 1
ATOM 1766 C C . SER A 1 242 ? 10.645 11.245 -0.665 1.00 91.44 242 SER A C 1
ATOM 1768 O O . SER A 1 242 ? 10.229 10.968 -1.792 1.00 91.44 242 SER A O 1
ATOM 1770 N N . THR A 1 243 ? 10.414 12.437 -0.112 1.00 87.00 243 THR A N 1
ATOM 1771 C CA . THR A 1 243 ? 9.672 13.503 -0.802 1.00 87.00 243 THR A CA 1
ATOM 1772 C C . THR A 1 243 ? 10.283 13.845 -2.162 1.00 87.00 243 THR A C 1
ATOM 1774 O O . THR A 1 243 ? 9.551 14.079 -3.118 1.00 87.00 243 THR A O 1
ATOM 1777 N N . ALA A 1 244 ? 11.616 13.850 -2.267 1.00 93.31 244 ALA A N 1
ATOM 1778 C CA . ALA A 1 244 ? 12.300 14.132 -3.524 1.00 93.31 244 ALA A CA 1
ATOM 1779 C C . ALA A 1 244 ? 12.039 13.033 -4.564 1.00 93.31 244 ALA A C 1
ATOM 1781 O O . ALA A 1 244 ? 11.667 13.342 -5.688 1.00 93.31 244 ALA A O 1
ATOM 1782 N N . GLU A 1 245 ? 12.160 11.757 -4.193 1.00 95.75 245 GLU A N 1
ATOM 1783 C CA . GLU A 1 245 ? 11.889 10.646 -5.117 1.00 95.75 245 GLU A CA 1
ATOM 1784 C C . GLU A 1 245 ? 10.433 10.627 -5.589 1.00 95.75 245 GLU A C 1
ATOM 1786 O O . GLU A 1 245 ? 10.156 10.386 -6.763 1.00 95.75 245 GLU A O 1
ATOM 1791 N N . GLU A 1 246 ? 9.493 10.931 -4.693 1.00 92.69 246 GLU A N 1
ATOM 1792 C CA . GLU A 1 246 ? 8.083 11.041 -5.049 1.00 92.69 246 GLU A CA 1
ATOM 1793 C C . GLU A 1 246 ? 7.833 12.172 -6.060 1.00 92.69 246 GLU A C 1
ATOM 1795 O O . GLU A 1 246 ? 7.098 11.967 -7.025 1.00 92.69 246 GLU A O 1
ATOM 1800 N N . ILE A 1 247 ? 8.464 13.340 -5.890 1.00 89.00 247 ILE A N 1
ATOM 1801 C CA . ILE A 1 247 ? 8.365 14.452 -6.851 1.00 89.00 247 ILE A CA 1
ATOM 1802 C C . ILE A 1 247 ? 8.869 14.020 -8.233 1.00 89.00 247 ILE A C 1
ATOM 1804 O O . ILE A 1 247 ? 8.218 14.293 -9.240 1.00 89.00 247 ILE A O 1
ATOM 1808 N N . GLU A 1 248 ? 9.993 13.309 -8.293 1.00 95.12 248 GLU A N 1
ATOM 1809 C CA . GLU A 1 248 ? 10.596 12.867 -9.555 1.00 95.12 248 GLU A CA 1
ATOM 1810 C C . GLU A 1 248 ? 9.752 11.786 -10.254 1.00 95.12 248 GLU A C 1
ATOM 1812 O O . GLU A 1 248 ? 9.569 11.840 -11.474 1.00 95.12 248 GLU A O 1
ATOM 1817 N N . LEU A 1 249 ? 9.175 10.847 -9.489 1.00 93.62 249 LEU A N 1
ATOM 1818 C CA . LEU A 1 249 ? 8.206 9.871 -9.996 1.00 93.62 249 LEU A CA 1
ATOM 1819 C C . LEU A 1 249 ? 6.978 10.578 -10.585 1.00 93.62 249 LEU A C 1
ATOM 1821 O O . LEU A 1 249 ? 6.555 10.260 -11.697 1.00 93.62 249 LEU A O 1
ATOM 1825 N N . ARG A 1 250 ? 6.425 11.558 -9.858 1.00 88.06 250 ARG A N 1
ATOM 1826 C CA . ARG A 1 250 ? 5.239 12.325 -10.271 1.00 88.06 250 ARG A CA 1
ATOM 1827 C C . ARG A 1 250 ? 5.490 13.178 -11.506 1.00 88.06 250 ARG A C 1
ATOM 1829 O O . ARG A 1 250 ? 4.624 13.271 -12.369 1.00 88.06 250 ARG A O 1
ATOM 1836 N N . ALA A 1 251 ? 6.697 13.722 -11.624 1.00 89.62 251 ALA A N 1
ATOM 1837 C CA . ALA A 1 251 ? 7.155 14.458 -12.795 1.00 89.62 251 ALA A CA 1
ATOM 1838 C C . ALA A 1 251 ? 7.448 13.556 -14.013 1.00 89.62 251 ALA A C 1
ATOM 1840 O O . ALA A 1 251 ? 7.885 14.058 -15.048 1.00 89.62 251 ALA A O 1
ATOM 1841 N N . GLY A 1 252 ? 7.258 12.233 -13.903 1.00 92.19 252 GLY A N 1
ATOM 1842 C CA . GLY A 1 252 ? 7.506 11.289 -14.992 1.00 92.19 252 GLY A CA 1
ATOM 1843 C C . GLY A 1 252 ? 8.983 11.191 -15.373 1.00 92.19 252 GLY A C 1
ATOM 1844 O O . GLY A 1 252 ? 9.303 10.884 -16.520 1.00 92.19 252 GLY A O 1
ATOM 1845 N N . ARG A 1 253 ? 9.905 11.475 -14.443 1.00 95.88 253 ARG A N 1
ATOM 1846 C CA . ARG A 1 253 ? 11.353 11.466 -14.709 1.00 95.88 253 ARG A CA 1
ATOM 1847 C C . ARG A 1 253 ? 11.995 10.090 -14.598 1.00 95.88 253 ARG A C 1
ATOM 1849 O O . ARG A 1 253 ? 13.156 9.925 -14.955 1.00 95.88 253 ARG A O 1
ATOM 1856 N N . TYR A 1 254 ? 11.270 9.088 -14.123 1.00 98.31 254 TYR A N 1
ATOM 1857 C CA . TYR A 1 254 ? 11.818 7.743 -14.019 1.00 98.31 254 TYR A CA 1
ATOM 1858 C C . TYR A 1 254 ? 11.677 6.962 -15.321 1.00 98.31 254 TYR A C 1
ATOM 1860 O O . TYR A 1 254 ? 10.640 6.998 -15.979 1.00 98.31 254 TYR A O 1
ATOM 1868 N N . TYR A 1 255 ? 12.723 6.223 -15.681 1.00 98.56 255 TYR A N 1
ATOM 1869 C CA . TYR A 1 255 ? 12.711 5.304 -16.816 1.00 98.56 255 TYR A CA 1
ATOM 1870 C C . TYR A 1 255 ? 13.347 3.972 -16.446 1.00 98.56 255 TYR A C 1
ATOM 1872 O O . TYR A 1 255 ? 14.258 3.917 -15.621 1.00 98.56 255 TYR A O 1
ATOM 1880 N N . VAL A 1 256 ? 12.868 2.902 -17.071 1.00 98.69 256 VAL A N 1
ATOM 1881 C CA . VAL A 1 256 ? 13.450 1.565 -16.944 1.00 98.69 256 VAL A CA 1
ATOM 1882 C C . VAL A 1 256 ? 14.485 1.369 -18.042 1.00 98.69 256 VAL A C 1
ATOM 1884 O O . VAL A 1 256 ? 14.260 1.774 -19.184 1.00 98.69 256 VAL A O 1
ATOM 1887 N N . ASN A 1 257 ? 15.602 0.740 -17.694 1.00 98.31 257 ASN A N 1
ATOM 1888 C CA . ASN A 1 257 ? 16.653 0.341 -18.618 1.00 98.31 257 ASN A CA 1
ATOM 1889 C C . ASN A 1 257 ? 17.033 -1.126 -18.387 1.00 98.31 257 ASN A C 1
ATOM 1891 O O . ASN A 1 257 ? 17.115 -1.555 -17.234 1.00 98.31 257 ASN A O 1
ATOM 1895 N N . ILE A 1 258 ? 17.240 -1.890 -19.461 1.00 98.62 258 ILE A N 1
ATOM 1896 C CA . ILE A 1 258 ? 17.715 -3.282 -19.419 1.00 98.62 258 ILE A CA 1
ATOM 1897 C C . ILE A 1 258 ? 19.015 -3.374 -20.211 1.00 98.62 258 ILE A C 1
ATOM 1899 O O . ILE A 1 258 ? 19.100 -2.852 -21.321 1.00 98.62 258 ILE A O 1
ATOM 1903 N N . HIS A 1 259 ? 20.002 -4.071 -19.654 1.00 97.88 259 HIS A N 1
ATOM 1904 C CA . HIS A 1 259 ? 21.337 -4.235 -20.221 1.00 97.88 259 HIS A CA 1
ATOM 1905 C C . HIS A 1 259 ? 21.601 -5.688 -20.626 1.00 97.88 259 HIS A C 1
ATOM 1907 O O . HIS A 1 259 ? 21.111 -6.631 -19.994 1.00 97.88 259 HIS A O 1
ATOM 1913 N N . SER A 1 260 ? 22.448 -5.858 -21.638 1.00 97.12 260 SER A N 1
ATOM 1914 C CA . SER A 1 260 ? 22.998 -7.142 -22.070 1.00 97.12 260 SER A CA 1
ATOM 1915 C C . SER A 1 260 ? 24.519 -7.051 -22.224 1.00 97.12 260 SER A C 1
ATOM 1917 O O . SER A 1 260 ? 25.144 -6.010 -22.002 1.00 97.12 260 SER A O 1
ATOM 1919 N N . ALA A 1 261 ? 25.146 -8.152 -22.641 1.00 96.50 261 ALA A N 1
ATOM 1920 C CA . ALA A 1 261 ? 26.521 -8.118 -23.132 1.00 96.50 261 ALA A CA 1
ATOM 1921 C C . ALA A 1 261 ? 26.652 -7.264 -24.416 1.00 96.50 261 ALA A C 1
ATOM 1923 O O . ALA A 1 261 ? 25.667 -6.742 -24.946 1.00 96.50 261 ALA A O 1
ATOM 1924 N N . ALA A 1 262 ? 27.882 -7.125 -24.923 1.00 94.19 262 ALA A N 1
ATOM 1925 C CA . ALA A 1 262 ? 28.154 -6.400 -26.163 1.00 94.19 262 ALA A CA 1
ATOM 1926 C C . ALA A 1 262 ? 27.229 -6.862 -27.317 1.00 94.19 262 ALA A C 1
ATOM 1928 O O . ALA A 1 262 ? 27.014 -8.066 -27.467 1.00 94.19 262 ALA A O 1
ATOM 1929 N N . PRO A 1 263 ? 26.707 -5.928 -28.137 1.00 94.06 263 PRO A N 1
ATOM 1930 C CA . PRO A 1 263 ? 27.125 -4.524 -28.238 1.00 94.06 263 PRO A CA 1
ATOM 1931 C C . PRO A 1 263 ? 26.411 -3.539 -27.286 1.00 94.06 263 PRO A C 1
ATOM 1933 O O . PRO A 1 263 ? 26.750 -2.359 -27.301 1.00 94.06 263 PRO A O 1
ATOM 1936 N N . TYR A 1 264 ? 25.470 -3.980 -26.444 1.00 95.69 264 TYR A N 1
ATOM 1937 C CA . TYR A 1 264 ? 24.561 -3.091 -25.698 1.00 95.69 264 TYR A CA 1
ATOM 1938 C C . TYR A 1 264 ? 24.914 -2.902 -24.212 1.00 95.69 264 TYR A C 1
ATOM 1940 O O . TYR A 1 264 ? 24.046 -2.825 -23.343 1.00 95.69 264 TYR A O 1
ATOM 1948 N N . THR A 1 265 ? 26.203 -2.796 -23.888 1.00 93.75 265 THR A N 1
ATOM 1949 C CA . THR A 1 265 ? 26.662 -2.736 -22.487 1.00 93.75 265 THR A CA 1
ATOM 1950 C C . THR A 1 265 ? 26.210 -1.480 -21.738 1.00 93.75 265 THR A C 1
ATOM 1952 O O . THR A 1 265 ? 26.125 -1.497 -20.515 1.00 93.75 265 THR A O 1
ATOM 1955 N N . ALA A 1 266 ? 25.922 -0.387 -22.452 1.00 91.38 266 ALA A N 1
ATOM 1956 C CA . ALA A 1 266 ? 25.406 0.852 -21.863 1.00 91.38 266 ALA A CA 1
ATOM 1957 C C . ALA A 1 266 ? 23.883 0.829 -21.621 1.00 91.38 266 ALA A C 1
ATOM 1959 O O . ALA A 1 266 ? 23.387 1.689 -20.902 1.00 91.38 266 ALA A O 1
ATOM 1960 N N . GLY A 1 267 ? 23.174 -0.156 -22.182 1.00 96.69 267 GLY A N 1
ATOM 1961 C CA . GLY A 1 267 ? 21.713 -0.235 -22.241 1.00 96.69 267 GLY A CA 1
ATOM 1962 C C . GLY A 1 267 ? 21.276 -0.819 -23.586 1.00 96.69 267 GLY A C 1
ATOM 1963 O O . GLY A 1 267 ? 21.739 -0.370 -24.639 1.00 96.69 267 GLY A O 1
ATOM 1964 N N . GLU A 1 268 ? 20.432 -1.851 -23.560 1.00 98.38 268 GLU A N 1
ATOM 1965 C CA . GLU A 1 268 ? 19.835 -2.449 -24.758 1.00 98.38 268 GLU A CA 1
ATOM 1966 C C . GLU A 1 268 ? 18.460 -1.858 -25.056 1.00 98.38 268 GLU A C 1
ATOM 1968 O O . GLU A 1 268 ? 18.218 -1.453 -26.193 1.00 98.38 268 GLU A O 1
ATOM 1973 N N . ILE A 1 269 ? 17.578 -1.791 -24.054 1.00 98.75 269 ILE A N 1
ATOM 1974 C CA . ILE A 1 269 ? 16.242 -1.206 -24.200 1.00 98.75 269 ILE A CA 1
ATOM 1975 C C . ILE A 1 269 ? 15.866 -0.300 -23.023 1.00 98.75 269 ILE A C 1
ATOM 1977 O O . ILE A 1 269 ? 16.021 -0.660 -21.850 1.00 98.75 269 ILE A O 1
ATOM 1981 N N . ARG A 1 270 ? 15.277 0.857 -23.353 1.00 98.50 270 ARG A N 1
ATOM 1982 C CA . ARG A 1 270 ? 14.839 1.906 -22.420 1.00 98.50 270 ARG A CA 1
ATOM 1983 C C . ARG A 1 270 ? 13.359 2.204 -22.597 1.00 98.50 270 ARG A C 1
ATOM 1985 O O . ARG A 1 270 ? 12.862 2.156 -23.714 1.00 98.50 270 ARG A O 1
ATOM 1992 N N . GLY A 1 271 ? 12.665 2.589 -21.527 1.00 98.19 271 GLY A N 1
ATOM 1993 C CA . GLY A 1 271 ? 11.299 3.115 -21.599 1.00 98.19 271 GLY A CA 1
ATOM 1994 C C . GLY A 1 271 ? 10.977 4.056 -20.441 1.00 98.19 271 GLY A C 1
ATOM 1995 O O . GLY A 1 271 ? 11.230 3.718 -19.284 1.00 98.19 271 GLY A O 1
ATOM 1996 N N . GLN A 1 272 ? 10.421 5.234 -20.739 1.00 98.12 272 GLN A N 1
ATOM 1997 C CA . GLN A 1 272 ? 9.994 6.197 -19.717 1.00 98.12 272 GLN A CA 1
ATOM 1998 C C . GLN A 1 272 ? 8.727 5.703 -19.009 1.00 98.12 272 GLN A C 1
ATOM 2000 O O . GLN A 1 272 ? 7.787 5.267 -19.672 1.00 98.12 272 GLN A O 1
ATOM 2005 N N . LEU A 1 273 ? 8.688 5.796 -17.679 1.00 97.31 273 LEU A N 1
ATOM 2006 C CA . LEU A 1 273 ? 7.496 5.506 -16.886 1.00 97.31 273 LEU A CA 1
ATOM 2007 C C . LEU A 1 273 ? 6.554 6.706 -16.951 1.00 97.31 273 LEU A C 1
ATOM 2009 O O . LEU A 1 273 ? 6.859 7.783 -16.439 1.00 97.31 273 LEU A O 1
ATOM 2013 N N . ILE A 1 274 ? 5.403 6.505 -17.581 1.00 91.50 274 ILE A N 1
ATOM 2014 C CA . ILE A 1 274 ? 4.368 7.522 -17.754 1.00 91.50 274 ILE A CA 1
ATOM 2015 C C . ILE A 1 274 ? 3.085 7.080 -17.065 1.00 91.50 274 ILE A C 1
ATOM 2017 O O . ILE A 1 274 ? 2.743 5.900 -17.068 1.00 91.50 274 ILE A O 1
ATOM 2021 N N . ILE A 1 275 ? 2.364 8.026 -16.474 1.00 85.00 275 ILE A N 1
ATOM 2022 C CA . ILE A 1 275 ? 1.090 7.747 -15.808 1.00 85.00 275 ILE A CA 1
ATOM 2023 C C . ILE A 1 275 ? 0.061 7.327 -16.845 1.00 85.00 275 ILE A C 1
ATOM 2025 O O . ILE A 1 275 ? -0.126 7.985 -17.867 1.00 85.00 275 ILE A O 1
ATOM 2029 N N . THR A 1 276 ? -0.657 6.259 -16.539 1.00 72.06 276 THR A N 1
ATOM 2030 C CA . THR A 1 276 ? -1.836 5.837 -17.286 1.00 72.06 276 THR A CA 1
ATOM 2031 C C . THR A 1 276 ? -2.968 5.687 -16.277 1.00 72.06 276 THR A C 1
ATOM 2033 O O . THR A 1 276 ? -3.050 4.659 -15.609 1.00 72.06 276 THR A O 1
ATOM 2036 N N . ASN A 1 277 ? -3.821 6.698 -16.109 1.00 59.06 277 ASN A N 1
ATOM 2037 C CA . ASN A 1 277 ? -5.016 6.533 -15.276 1.00 59.06 277 ASN A CA 1
ATOM 2038 C C . ASN A 1 277 ? -6.186 5.966 -16.101 1.00 59.06 277 ASN A C 1
ATOM 2040 O O . ASN A 1 277 ? -6.320 6.313 -17.280 1.00 59.06 277 ASN A O 1
ATOM 2044 N N . PRO A 1 278 ? -7.058 5.129 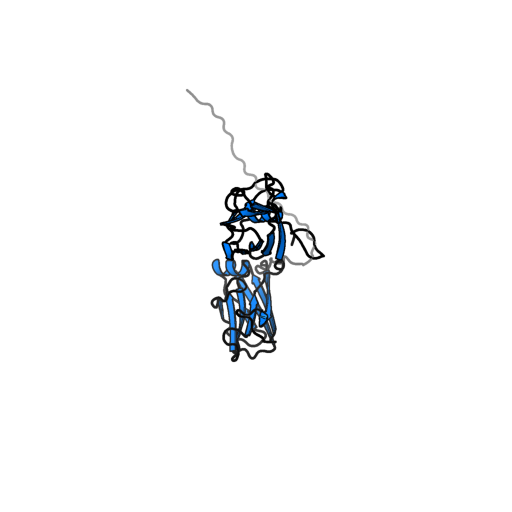-15.497 1.00 47.25 278 PRO A N 1
ATOM 2045 C CA . PRO A 1 278 ? -8.376 4.864 -16.052 1.00 47.25 278 PRO A CA 1
ATOM 2046 C C . PRO A 1 278 ? -9.178 6.172 -16.030 1.00 47.25 278 PRO A C 1
ATOM 2048 O O . PRO A 1 278 ? -8.942 7.051 -15.207 1.00 47.25 278 PRO A O 1
ATOM 2051 N N . SER A 1 279 ? -10.108 6.309 -16.966 1.00 38.91 279 SER A N 1
ATOM 2052 C CA . SER A 1 279 ? -11.069 7.411 -17.070 1.00 38.91 279 SER A CA 1
ATOM 2053 C C . SER A 1 279 ? -11.498 8.020 -15.721 1.00 38.91 279 SER A C 1
ATOM 2055 O O . SER A 1 279 ? -12.191 7.360 -14.948 1.00 38.91 279 SER A O 1
ATOM 2057 N N . GLY A 1 280 ? -11.175 9.299 -15.506 1.00 39.25 280 GLY A N 1
ATOM 2058 C CA . GLY A 1 280 ? -11.804 10.146 -14.488 1.00 39.25 280 GLY A CA 1
ATOM 2059 C C . GLY A 1 280 ? -10.939 10.449 -13.262 1.00 39.25 280 GLY A C 1
ATOM 2060 O O . GLY A 1 280 ? -10.888 9.655 -12.333 1.00 39.25 280 GLY A O 1
ATOM 2061 N N . ALA A 1 281 ? -10.374 11.660 -13.277 1.00 36.88 281 ALA A N 1
ATOM 2062 C CA . ALA A 1 281 ? -9.700 12.431 -12.223 1.00 36.88 281 ALA A CA 1
ATOM 2063 C C . ALA A 1 281 ? -8.234 12.696 -12.582 1.00 36.88 281 ALA A C 1
ATOM 2065 O O . ALA A 1 281 ? -7.396 11.794 -12.645 1.00 36.88 281 ALA A O 1
ATOM 2066 N N . GLY A 1 282 ? -7.980 13.965 -12.902 1.00 42.25 282 GLY A N 1
ATOM 2067 C CA . GLY A 1 282 ? -6.660 14.485 -13.188 1.00 42.25 282 GLY A CA 1
ATOM 2068 C C . GLY A 1 282 ? -5.728 14.311 -11.998 1.00 42.25 282 GLY A C 1
ATOM 2069 O O . GLY A 1 282 ? -6.134 14.435 -10.849 1.00 42.25 282 GLY A O 1
ATOM 2070 N N . ASP A 1 283 ? -4.486 14.009 -12.350 1.00 55.44 283 ASP A N 1
ATOM 2071 C CA . ASP A 1 283 ? -3.304 14.650 -11.794 1.00 55.44 283 ASP A CA 1
ATOM 2072 C C . ASP A 1 283 ? -3.231 14.693 -10.267 1.00 55.44 283 ASP A C 1
ATOM 2074 O O . ASP A 1 283 ? -3.538 15.701 -9.654 1.00 55.44 283 ASP A O 1
ATOM 2078 N N . TRP A 1 284 ? -2.756 13.584 -9.685 1.00 52.91 284 TRP A N 1
ATOM 2079 C CA . TRP A 1 284 ? -1.916 13.545 -8.477 1.00 52.91 284 TRP A CA 1
ATOM 2080 C C . TRP A 1 284 ? -2.414 14.154 -7.150 1.00 52.91 284 TRP A C 1
ATOM 2082 O O . TRP A 1 284 ? -1.772 13.882 -6.129 1.00 52.91 284 TRP A O 1
ATOM 2092 N N . ASP A 1 285 ? -3.530 14.872 -7.142 1.00 45.88 285 ASP A N 1
ATOM 2093 C CA . ASP A 1 285 ? -4.047 15.678 -6.044 1.00 45.88 285 ASP A CA 1
ATOM 2094 C C . ASP A 1 285 ? -5.298 15.028 -5.452 1.00 45.88 285 ASP A C 1
ATOM 2096 O O . ASP A 1 285 ? -6.404 15.216 -5.955 1.00 45.88 285 ASP A O 1
ATOM 2100 N N . TYR A 1 286 ? -5.097 14.291 -4.357 1.00 42.56 286 TYR A N 1
ATOM 2101 C CA . TYR A 1 286 ? -6.041 14.158 -3.241 1.00 42.56 286 TYR A CA 1
ATOM 2102 C C . TYR A 1 286 ? -5.260 13.939 -1.944 1.00 42.56 286 TYR A C 1
ATOM 2104 O O . TYR A 1 286 ? -4.417 13.007 -1.901 1.00 42.56 286 TYR A O 1
#

Foldseek 3Di:
DDDDDDDDDDDDDDDDDDDDDDDDDDDDPPPPPPQPAPKWKWKWKKAQVQDQVRDDQPKIKMKIKIARPNQQKIKMWMAIDRAPFPFKAKAFDPRNDDGDGDGGQPDDPPGGIDMDHRDDPVRVVRVVLQGIKMFTAHPVRRVGHIMIGTGTPPDDDWDKWKWKWKKAQCQDVVRDDDPKIKMKIKIATPSQQKIKMKMFIDDQAWDFKFKFFADRNDGGDGDGTWDDPDRGMTMDIDHRDDPVVVVSVQVQRIKMFIAHPPPGRVTGMMITTGTDDDPDDDGDDD

Mean predicted aligned error: 13.52 Å

Nearest PDB structures (foldseek):
  4bcz-assembly2_B  TM=5.718E-01  e=1.129E-01  Homo sapiens
  4xcr-assembly2_B  TM=5.719E-01  e=1.813E-01  Homo sapiens
  5o1r-assembly1_A  TM=4.051E-01  e=4.503E+00  Neisseria meningitidis
  2lfu-assembly1_A  TM=3.353E-01  e=3.283E+00  Neisseria meningitidis
  5o1r-assembly2_B  TM=3.911E-01  e=7.234E+00  Neisseria meningitidis

Secondary structure (DSSP, 8-state):
---------------------------------TT---EEEEEEEEEGGGSSS------EEEEEEEEETTTTEEEEEEEEES--EEEEEEEE-STTS---EEEE-S--SSSEEEEPPPPPHHHHHHHHTT-EEEEEEESS-TT-SEEEE-EETTPPP--EEEEEEEEEGGGSSS------EEEEEEEEETTTTEEEEEEEE--TT--EEEEEE--TTS--EEEEEPEEEETTEEEEEPPSPPHHHHHHHHTT-EEEEEE-STT-TT-SEEEE-EE---SS--SS--

Radius of gyration: 31.38 Å; Cα contacts (8 Å, |Δi|>4): 622; chains: 1; bounding box: 69×90×73 Å

InterPro domains:
  IPR010895 CHRD [PF07452] (42-150)
  IPR010895 CHRD [PF07452] (164-273)
  IPR010895 CHRD [PS50933] (38-155)
  IPR010895 CHRD [PS50933] (159-278)
  IPR010895 CHRD [SM00754] (40-152)
  IPR010895 CHRD [SM00754] (161-275)

Sequence (286 aa):
MRLLIRFLAIAIILSGIVSCDGDSYNDPNPNPNPNSGSTIIYTATLRGANEVPANASTATGTATLRFNTVTKTFTISVTYTGVTATGAHIHYANPGVSGPIAFPFSSIASPITYTSVALNATQESYLNANLYYVNIHSAALPDGEIRGQLIKEGTPAPVIVTLNATLNGMSEVPQNGSMATGTATLTFNNTTKRFSITVTHNVVGANAAHIHNGAVGINGGIVFPLASTSATNYTYTSLPLSTAEEIELRAGRYYVNIHSAAPYTAGEIRGQLIITNPSGAGDWDY

Organism: NCBI:txid2541724

Solvent-accessible surface area (backbone atoms only — not comparable to full-atom values): 16254 Å² total; per-residue (Å²): 138,85,89,84,90,85,88,87,85,88,84,88,88,88,86,89,81,89,84,87,86,86,80,93,74,95,77,77,83,74,71,76,58,90,78,75,40,67,66,48,49,24,38,24,62,24,26,4,71,59,30,79,77,58,47,85,51,85,30,42,33,41,35,45,34,42,34,30,69,72,72,37,25,36,39,37,42,34,43,62,48,81,70,71,68,74,45,40,35,32,25,44,35,59,89,90,50,85,52,59,83,73,45,79,53,93,61,70,59,71,65,25,73,51,70,54,68,63,53,52,74,70,57,46,50,37,54,77,65,38,21,33,27,43,38,34,17,22,87,90,30,68,94,49,39,29,18,17,58,31,39,48,68,88,61,62,75,75,49,72,48,42,26,39,21,64,21,22,4,76,59,32,81,77,60,46,88,51,87,42,45,32,40,35,44,33,44,34,32,67,72,69,38,26,37,40,38,42,34,42,42,65,49,80,69,56,76,50,39,32,33,24,52,28,49,92,90,47,88,44,56,82,77,42,79,42,45,74,80,48,86,42,32,33,35,43,69,56,65,64,54,53,75,68,57,48,52,40,53,73,70,38,18,32,25,43,39,33,23,28,62,83,93,25,64,94,46,38,28,16,18,57,35,37,82,56,78,74,92,81,81,76,77,96,77,115